Protein AF-0000000078526064 (afdb_homodimer)

Secondary structure (DSSP, 8-state):
---------HHHHHHHHHHHHHHHHHH-GGG--HHHHHHHHTS-HHHHHHH-SSHHHHHHHHHHHH---------SS-HHHHHHHHHHHHHHHHTSHHHHHHHHHHHHHTT-HHHHHHHIIIIIHHHHHHHHHHHHHHHHTTSS-TT--HHHHHHHHHHHHHHIIIII-----HHHHHHHHHHHHHHHH-/---------HHHHHHHHHHHHHHHHHH-GGG--HHHHHHHHTS-HHHHHTT-SSHHHHHHHHHHHH---------SS-HHHHHHHHHHHHHHHHTSHHHHHHHHHHHHHTT-HHHHHHHIIIIIHHHHHHHHHHHHHHHHTTSS-TT--HHHHHHHHHHHHHHIIIII-----HHHHHHHHHHHHHHHH-

InterPro domains:
  IPR001647 DNA-binding HTH domain, TetR-type [PF00440] (16-59)
  IPR001647 DNA-binding HTH domain, TetR-type [PR00455] (16-29)
  IPR001647 DNA-binding HTH domain, TetR-type [PR00455] (37-60)
  IPR001647 DNA-binding HTH domain, TetR-type [PS50977] (10-70)
  IPR009057 Homedomain-like superfamily [SSF46689] (6-69)
  IPR011075 Tetracyclin repressor-like, C-terminal domain [PF16859] (74-181)
  IPR036271 Tetracyclin repressor-like, C-terminal domain superfamily [SSF48498] (77-188)
  IPR050109 HTH-type, TetR-like transcriptional regulator [PTHR30055] (3-188)

Nearest PDB structures (foldseek):
  2fq4-assembly1_A-2  TM=8.381E-01  e=1.129E-16  Bacillus cereus ATCC 14579
  2zb9-assembly1_B  TM=7.827E-01  e=1.066E-10  Streptomyces coelicolor
  2id3-assembly1_A  TM=8.382E-01  e=1.229E-09  Streptomyces coelicolor
  3vib-assembly2_D  TM=6.342E-01  e=4.050E-05  Neisseria gonorrhoeae
  5efy-assembly2_D  TM=3.872E-01  e=1.055E-03  Streptomyces coelicolor A3(2)

Sequence (380 aa):
MAEKGRPRSEKTEKAILAAAYKLLMEDGFQSVTVDSIAKEAGVSKATIYKWWPNKASVVADSFFAAAQQRIHTPDTGSVEKDLLLQLGNLSDFLETDRGRVITELIAQGQFDQDVANAYRTRYFAPRRLEAREILQRGLDRGELKKDMNIELSIDLIFAPLFYRMLVTGAEVDSDFIKNVVFYVLTGIKAMAEKGRPRSEKTEKAILAAAYKLLMEDGFQSVTVDSIAKEAGVSKATIYKWWPNKASVVADSFFAAAQQRIHTPDTGSVEKDLLLQLGNLSDFLETDRGRVITELIAQGQFDQDVANAYRTRYFAPRRLEAREILQRGLDRGELKKDMNIELSIDLIFAPLFYRMLVTGAEVDSDFIKNVVFYVLTGIKA

Solvent-accessible surface area (backbone atoms only — not comparable to full-atom values): 20865 Å² total; per-residue (Å²): 128,81,79,73,70,80,74,83,50,65,67,58,52,51,37,40,28,50,26,30,36,51,41,34,75,74,59,32,69,90,68,54,42,56,64,56,26,17,61,68,40,70,49,54,56,68,64,49,51,73,78,28,92,47,56,63,47,44,40,51,52,16,45,58,66,66,51,72,66,84,79,77,69,65,80,79,86,38,48,68,59,28,49,49,50,51,53,48,52,50,54,58,43,46,73,37,76,71,25,46,48,53,57,51,45,42,29,50,20,76,80,30,67,68,40,32,49,46,48,35,58,73,53,44,44,59,52,50,52,38,50,49,50,40,52,50,52,22,40,76,70,62,73,38,48,88,84,52,57,65,71,57,51,50,36,54,55,51,13,37,60,52,33,23,68,62,60,69,64,54,85,82,50,72,66,56,54,52,49,44,51,50,33,50,49,44,14,51,53,98,125,81,78,74,71,81,72,84,52,67,67,58,52,51,36,40,28,51,26,30,35,51,41,34,76,74,60,31,70,90,66,54,41,55,64,58,25,17,61,66,40,72,49,54,56,65,64,50,52,74,78,28,93,47,55,62,48,44,39,51,52,15,44,59,68,66,50,73,67,83,77,79,68,62,79,79,86,40,49,67,62,27,50,48,49,52,54,48,53,47,54,56,44,48,72,36,76,72,26,44,49,53,58,51,44,42,28,50,20,77,81,30,66,68,40,32,51,47,48,35,60,72,54,45,44,59,54,50,51,40,52,49,50,39,51,50,53,22,40,75,71,63,72,36,47,86,84,52,58,65,70,58,52,50,36,53,56,50,13,38,59,50,32,23,67,61,63,68,65,54,86,82,51,72,65,53,55,52,49,45,52,49,34,51,50,43,14,50,53,99

Organism: NCBI:txid29354

pLDDT: mean 91.54, std 11.41, range [29.61, 98.62]

Radius of gyration: 23.35 Å; Cα contacts (8 Å, |Δi|>4): 432; chains: 2; bounding box: 58×68×59 Å

Foldseek 3Di:
DPPPPDPPDPLLLLLLLQLLQVCCLVPNLVPDALVSSCVSSVHDSVSVCVPDVGSLLSNLVSLLVVCPDPDDQDDPPDLLVRLLVLLVVLLVVLPDSSVVVLLVLVVVCVVPVSSVVSCVPRPVVVSLVSNLVSVVSCVVVVVFDPPFDSNVLSCQLNVVSVCCVNPVVDDDDSVNNSVSSVVSSVVRRD/DPPPPDPPDPLLLLLLLQLLQVCCLVPNLVPDALVSSCVSSVHDSVSVCVPDVGSLLSNLVSLLVVCPDPDDQDDPPDLLVSLLVLLVVLLVVLPDSSVVVLLVLVVVCVVPVSSVVSCVPRPVVVSLVSNLVSVVSCVVVVVFDPPFDSNVLSCQLNVVSVCCVNPVVDDDDSVNNSVSSVVSSVVRRD

Structure (mmCIF, N/CA/C/O backbone):
data_AF-0000000078526064-model_v1
#
loop_
_entity.id
_entity.type
_entity.pdbx_description
1 polymer 'TetR family transcriptional regulator'
#
loop_
_atom_site.group_PDB
_atom_site.id
_atom_site.type_symbol
_atom_site.label_atom_id
_atom_site.label_alt_id
_atom_site.label_comp_id
_atom_site.label_asym_id
_atom_site.label_entity_id
_atom_site.label_seq_id
_atom_site.pdbx_PDB_ins_code
_atom_site.Cartn_x
_atom_site.Cartn_y
_atom_site.Cartn_z
_atom_site.occupancy
_atom_site.B_iso_or_equiv
_atom_site.auth_seq_id
_atom_site.auth_comp_id
_atom_site.auth_asym_id
_atom_site.auth_atom_id
_atom_site.pdbx_PDB_model_num
ATOM 1 N N . MET A 1 1 ? -21.781 10.102 39.062 1 29.61 1 MET A N 1
ATOM 2 C CA . MET A 1 1 ? -22.219 9.391 37.875 1 29.61 1 MET A CA 1
ATOM 3 C C . MET A 1 1 ? -21.953 10.211 36.625 1 29.61 1 MET A C 1
ATOM 5 O O . MET A 1 1 ? -22.344 11.383 36.531 1 29.61 1 MET A O 1
ATOM 9 N N . ALA A 1 2 ? -20.922 10.148 35.906 1 40.19 2 ALA A N 1
ATOM 10 C CA . ALA A 1 2 ? -20.547 11.031 34.812 1 40.19 2 ALA A CA 1
ATOM 11 C C . ALA A 1 2 ? -21.703 11.211 33.844 1 40.19 2 ALA A C 1
ATOM 13 O O . ALA A 1 2 ? -22.391 10.242 33.5 1 40.19 2 ALA A O 1
ATOM 14 N N . GLU A 1 3 ? -22.484 12.242 33.781 1 39.28 3 GLU A N 1
ATOM 15 C CA . GLU A 1 3 ? -23.625 12.523 32.906 1 39.28 3 GLU A CA 1
ATOM 16 C C . GLU A 1 3 ? -23.391 12.039 31.484 1 39.28 3 GLU A C 1
ATOM 18 O O . GLU A 1 3 ? -22.406 12.43 30.859 1 39.28 3 GLU A O 1
ATOM 23 N N . LYS A 1 4 ? -23.656 10.789 31.281 1 42.16 4 LYS A N 1
ATOM 24 C CA . LYS A 1 4 ? -23.609 10.18 29.953 1 42.16 4 LYS A CA 1
ATOM 25 C C . LYS A 1 4 ? -24.125 11.148 28.891 1 42.16 4 LYS A C 1
ATOM 27 O O . LYS A 1 4 ? -25.234 11.68 29.016 1 42.16 4 LYS A O 1
ATOM 32 N N . GLY A 1 5 ? -23.312 11.984 28.25 1 44 5 GLY A N 1
ATOM 33 C CA . GLY A 1 5 ? -23.75 12.938 27.25 1 44 5 GLY A CA 1
ATOM 34 C C . GLY A 1 5 ? -24.922 12.438 26.422 1 44 5 GLY A C 1
ATOM 35 O O . GLY A 1 5 ? -25.234 11.25 26.453 1 44 5 GLY A O 1
ATOM 36 N N . ARG A 1 6 ? -25.891 13.242 26.078 1 51.22 6 ARG A N 1
ATOM 37 C CA . ARG A 1 6 ? -27.078 12.945 25.281 1 51.22 6 ARG A CA 1
ATOM 38 C C . ARG A 1 6 ? -26.734 12.07 24.078 1 51.22 6 ARG A C 1
ATOM 40 O O . ARG A 1 6 ? -25.75 12.32 23.391 1 51.22 6 ARG A O 1
ATOM 47 N N . PRO A 1 7 ? -27.281 10.883 23.984 1 56.88 7 PRO A N 1
ATOM 48 C CA . PRO A 1 7 ? -27.078 9.945 22.891 1 56.88 7 PRO A CA 1
ATOM 49 C C . PRO A 1 7 ? -27.031 10.641 21.531 1 56.88 7 PRO A C 1
ATOM 51 O O . PRO A 1 7 ? -27.578 11.734 21.359 1 56.88 7 PRO A O 1
ATOM 54 N N . ARG A 1 8 ? -26.109 10.305 20.562 1 64.25 8 ARG A N 1
ATOM 55 C CA . ARG A 1 8 ? -25.984 10.828 19.203 1 64.25 8 ARG A CA 1
ATOM 56 C C . ARG A 1 8 ? -27.359 10.977 18.562 1 64.25 8 ARG A C 1
ATOM 58 O O . ARG A 1 8 ? -28.156 10.023 18.531 1 64.25 8 ARG A O 1
ATOM 65 N N . SER A 1 9 ? -27.812 12.227 18.391 1 82.19 9 SER A N 1
ATOM 66 C CA . SER A 1 9 ? -28.984 12.406 17.562 1 82.19 9 SER A CA 1
ATOM 67 C C . SER A 1 9 ? -28.766 11.82 16.172 1 82.19 9 SER A C 1
ATOM 69 O O . SER A 1 9 ? -27.828 12.203 15.469 1 82.19 9 SER A O 1
ATOM 71 N N . GLU A 1 10 ? -29.469 10.758 15.836 1 86.94 10 GLU A N 1
ATOM 72 C CA . GLU A 1 10 ? -29.375 10.094 14.531 1 86.94 10 GLU A CA 1
ATOM 73 C C . GLU A 1 10 ? -29.438 11.109 13.398 1 86.94 10 GLU A C 1
ATOM 75 O O . GLU A 1 10 ? -28.719 10.984 12.406 1 86.94 10 GLU A O 1
ATOM 80 N N . LYS A 1 11 ? -30.234 12.086 13.602 1 90.81 11 LYS A N 1
ATOM 81 C CA . LYS A 1 11 ? -30.375 13.125 12.578 1 90.81 11 LYS A CA 1
ATOM 82 C C . LYS A 1 11 ? -29.078 13.914 12.422 1 90.81 11 LYS A C 1
ATOM 84 O O . LYS A 1 11 ? -28.641 14.172 11.297 1 90.81 11 LYS A O 1
ATOM 89 N N . THR A 1 12 ? -28.516 14.25 13.531 1 93.81 12 THR A N 1
ATOM 90 C CA . THR A 1 12 ? -27.297 15.031 13.523 1 93.81 12 THR A CA 1
ATOM 91 C C . THR A 1 12 ? -26.141 14.219 12.93 1 93.81 12 THR A C 1
ATOM 93 O O . THR A 1 12 ? -25.359 14.734 12.125 1 93.81 12 THR A O 1
ATOM 96 N N . GLU A 1 13 ? -26.094 13.008 13.297 1 94.69 13 GLU A N 1
ATOM 97 C CA . GLU A 1 13 ? -25.047 12.125 12.773 1 94.69 13 GLU A CA 1
ATOM 98 C C . GLU A 1 13 ? -25.141 12.008 11.25 1 94.69 13 GLU A C 1
ATOM 100 O O . GLU A 1 13 ? -24.141 12.141 10.555 1 94.69 13 GLU A O 1
ATOM 105 N N . LYS A 1 14 ? -26.344 11.781 10.789 1 94.56 14 LYS A N 1
ATOM 106 C CA . LYS A 1 14 ? -26.562 11.633 9.352 1 94.56 14 LYS A CA 1
ATOM 107 C C . LYS A 1 14 ? -26.188 12.914 8.609 1 94.56 14 LYS A C 1
ATOM 109 O O . LYS A 1 14 ? -25.609 12.859 7.52 1 94.56 14 LYS A O 1
ATOM 114 N N . ALA A 1 15 ? -26.531 14.039 9.242 1 95.5 15 ALA A N 1
ATOM 115 C CA . ALA A 1 15 ? -26.219 15.328 8.625 1 95.5 15 ALA A CA 1
ATOM 116 C C . ALA A 1 15 ? -24.703 15.531 8.508 1 95.5 15 ALA A C 1
ATOM 118 O O . ALA A 1 15 ? -24.219 16 7.484 1 95.5 15 ALA A O 1
ATOM 119 N N . ILE A 1 16 ? -24.016 15.141 9.531 1 96.69 16 ILE A N 1
ATOM 120 C CA . ILE A 1 16 ? -22.562 15.289 9.555 1 96.69 16 ILE A CA 1
ATOM 121 C C . ILE A 1 16 ? -21.922 14.375 8.516 1 96.69 16 ILE A C 1
ATOM 123 O O . ILE A 1 16 ? -21.062 14.805 7.746 1 96.69 16 ILE A O 1
ATOM 127 N N . LEU A 1 17 ? -22.391 13.188 8.484 1 96.31 17 LEU A N 1
ATOM 128 C CA . LEU A 1 17 ? -21.844 12.219 7.543 1 96.31 17 LEU A CA 1
ATOM 129 C C . LEU A 1 17 ? -22.141 12.625 6.102 1 96.31 17 LEU A C 1
ATOM 131 O O . LEU A 1 17 ? -21.297 12.508 5.223 1 96.31 17 LEU A O 1
ATOM 135 N N . ALA A 1 18 ? -23.344 13.141 5.879 1 96.56 18 ALA A N 1
ATOM 136 C CA . ALA A 1 18 ? -23.719 13.602 4.547 1 96.56 18 ALA A CA 1
ATOM 137 C C . ALA A 1 18 ? -22.875 14.797 4.121 1 96.56 18 ALA A C 1
ATOM 139 O O . ALA A 1 18 ? -22.438 14.875 2.971 1 96.56 18 ALA A O 1
ATOM 140 N N . ALA A 1 19 ? -22.656 15.68 5.02 1 97.31 19 ALA A N 1
ATOM 141 C CA . ALA A 1 19 ? -21.828 16.859 4.758 1 97.31 19 ALA A CA 1
ATOM 142 C C . ALA A 1 19 ? -20.391 16.453 4.434 1 97.31 19 ALA A C 1
ATOM 144 O O . ALA A 1 19 ? -19.812 16.953 3.473 1 97.31 19 ALA A O 1
ATOM 145 N N . ALA A 1 20 ? -19.875 15.578 5.23 1 97.06 20 ALA A N 1
ATOM 146 C CA . ALA A 1 20 ? -18.5 15.102 5.027 1 97.06 20 ALA A CA 1
ATOM 147 C C . ALA A 1 20 ? -18.344 14.438 3.666 1 97.06 20 ALA A C 1
ATOM 149 O O . ALA A 1 20 ? -17.375 14.688 2.947 1 97.06 20 ALA A O 1
ATOM 150 N N . TYR A 1 21 ? -19.297 13.625 3.354 1 95.75 21 TYR A N 1
ATOM 151 C CA . TYR A 1 21 ? -19.266 12.93 2.072 1 95.75 21 TYR A CA 1
ATOM 152 C C . TYR A 1 21 ? -19.328 13.914 0.914 1 95.75 21 TYR A C 1
ATOM 154 O O . TYR A 1 21 ? -18.578 13.805 -0.055 1 95.75 21 TYR A O 1
ATOM 162 N N . LYS A 1 22 ? -20.188 14.828 1.022 1 96.31 22 LYS A N 1
ATOM 163 C CA . LYS A 1 22 ? -20.359 15.852 -0.008 1 96.31 22 LYS A CA 1
ATOM 164 C C . LYS A 1 22 ? -19.047 16.609 -0.24 1 96.31 22 LYS A C 1
ATOM 166 O O . LYS A 1 22 ? -18.594 16.734 -1.379 1 96.31 22 LYS A O 1
ATOM 171 N N . LEU A 1 23 ? -18.453 17.047 0.796 1 96.31 23 LEU A N 1
ATOM 172 C CA . LEU A 1 23 ? -17.219 17.812 0.712 1 96.31 23 LEU A CA 1
ATOM 173 C C . LEU A 1 23 ? -16.094 16.938 0.162 1 96.31 23 LEU A C 1
ATOM 175 O O . LEU A 1 23 ? -15.266 17.406 -0.627 1 96.31 23 LEU A O 1
ATOM 179 N N . LEU A 1 24 ? -16.078 15.688 0.561 1 94.94 24 LEU A N 1
ATOM 180 C CA . LEU A 1 24 ? -15.07 14.742 0.094 1 94.94 24 LEU A CA 1
ATOM 181 C C . LEU A 1 24 ? -15.156 14.555 -1.418 1 94.94 24 LEU A C 1
ATOM 183 O O . LEU A 1 24 ? -14.141 14.602 -2.111 1 94.94 24 LEU A O 1
ATOM 187 N N . MET A 1 25 ? -16.328 14.406 -1.909 1 93 25 MET A N 1
ATOM 188 C CA . MET A 1 25 ? -16.531 14.156 -3.332 1 93 25 MET A CA 1
ATOM 189 C C . MET A 1 25 ? -16.281 15.422 -4.152 1 93 25 MET A C 1
ATOM 191 O O . MET A 1 25 ? -15.789 15.344 -5.277 1 93 25 MET A O 1
ATOM 195 N N . GLU A 1 26 ? -16.531 16.547 -3.572 1 93.62 26 GLU A N 1
ATOM 196 C CA . GLU A 1 26 ? -16.406 17.812 -4.285 1 93.62 26 GLU A CA 1
ATOM 197 C C . GLU A 1 26 ? -14.977 18.328 -4.27 1 93.62 26 GLU A C 1
ATOM 199 O O . GLU A 1 26 ? -14.469 18.812 -5.281 1 93.62 26 GLU A O 1
ATOM 204 N N . ASP A 1 27 ? -14.289 18.109 -3.045 1 90.88 27 ASP A N 1
ATOM 205 C CA . ASP A 1 27 ? -13.039 18.844 -2.855 1 90.88 27 ASP A CA 1
ATOM 206 C C . ASP A 1 27 ? -11.867 17.891 -2.65 1 90.88 27 ASP A C 1
ATOM 208 O O . ASP A 1 27 ? -10.711 18.297 -2.711 1 90.88 27 ASP A O 1
ATOM 212 N N . GLY A 1 28 ? -12.195 16.688 -2.406 1 88.44 28 GLY A N 1
ATOM 213 C CA . GLY A 1 28 ? -11.133 15.734 -2.139 1 88.44 28 GLY A CA 1
ATOM 214 C C . GLY A 1 28 ? -10.734 15.68 -0.675 1 88.44 28 GLY A C 1
ATOM 215 O O . GLY A 1 28 ? -11.031 16.594 0.09 1 88.44 28 GLY A O 1
ATOM 216 N N . PHE A 1 29 ? -10.07 14.758 -0.248 1 89.19 29 PHE A N 1
ATOM 217 C CA . PHE A 1 29 ? -9.758 14.484 1.147 1 89.19 29 PHE A CA 1
ATOM 218 C C . PHE A 1 29 ? -8.906 15.602 1.742 1 89.19 29 PHE A C 1
ATOM 220 O O . PHE A 1 29 ? -9.156 16.047 2.863 1 89.19 29 PHE A O 1
ATOM 227 N N . GLN A 1 30 ? -7.875 16 1.013 1 86.5 30 GLN A N 1
ATOM 228 C CA . GLN A 1 30 ? -6.91 16.969 1.541 1 86.5 30 GLN A CA 1
ATOM 229 C C . GLN A 1 30 ? -7.566 18.312 1.841 1 86.5 30 GLN A C 1
ATOM 231 O O . GLN A 1 30 ? -7.148 19.016 2.758 1 86.5 30 GLN A O 1
ATOM 236 N N . SER A 1 31 ? -8.609 18.578 1.209 1 90.88 31 SER A N 1
ATOM 237 C CA . SER A 1 31 ? -9.25 19.891 1.327 1 90.88 31 SER A CA 1
ATOM 238 C C . SER A 1 31 ? -10.312 19.891 2.42 1 90.88 31 SER A C 1
ATOM 240 O O . SER A 1 31 ? -10.719 20.953 2.893 1 90.88 31 SER A O 1
ATOM 242 N N . VAL A 1 32 ? -10.781 18.75 2.783 1 95.06 32 VAL A N 1
ATOM 243 C CA . VAL A 1 32 ? -11.844 18.641 3.783 1 95.06 32 VAL A CA 1
ATOM 244 C C . VAL A 1 32 ? -11.281 18.953 5.168 1 95.06 32 VAL A C 1
ATOM 246 O O . VAL A 1 32 ? -10.18 18.516 5.512 1 95.06 32 VAL A O 1
ATOM 249 N N . THR A 1 33 ? -12.008 19.781 5.93 1 95.88 33 THR A N 1
ATOM 250 C CA . THR A 1 33 ? -11.664 20.062 7.32 1 95.88 33 THR A CA 1
ATOM 251 C C . THR A 1 33 ? -12.875 19.859 8.227 1 95.88 33 THR A C 1
ATOM 253 O O . THR A 1 33 ? -14.016 19.844 7.758 1 95.88 33 THR A O 1
ATOM 256 N N . VAL A 1 34 ? -12.547 19.672 9.469 1 96.62 34 VAL A N 1
ATOM 257 C CA . VAL A 1 34 ? -13.641 19.547 10.43 1 96.62 34 VAL A CA 1
ATOM 258 C C . VAL A 1 34 ? -14.477 20.828 10.422 1 96.62 34 VAL A C 1
ATOM 260 O O . VAL A 1 34 ? -15.711 20.766 10.508 1 96.62 34 VAL A O 1
ATOM 263 N N . ASP A 1 35 ? -13.828 21.938 10.188 1 97.12 35 ASP A N 1
ATOM 264 C CA . ASP A 1 35 ? -14.523 23.203 10.117 1 97.12 35 ASP A CA 1
ATOM 265 C C . ASP A 1 35 ? -15.508 23.234 8.945 1 97.12 35 ASP A C 1
ATOM 267 O O . ASP A 1 35 ? -16.656 23.656 9.102 1 97.12 35 ASP A O 1
ATOM 271 N N . SER A 1 36 ? -15.055 22.828 7.836 1 97.44 36 SER A N 1
ATOM 272 C CA . SER A 1 36 ? -15.914 22.844 6.656 1 97.44 36 SER A CA 1
ATOM 273 C C . SER A 1 36 ? -17.078 21.859 6.809 1 97.44 36 SER A C 1
ATOM 275 O O . SER A 1 36 ? -18.188 22.141 6.359 1 97.44 36 SER A O 1
ATOM 277 N N . ILE A 1 37 ? -16.828 20.719 7.426 1 97.94 37 ILE A N 1
ATOM 278 C CA . ILE A 1 37 ? -17.891 19.734 7.668 1 97.94 37 ILE A CA 1
ATOM 279 C C . ILE A 1 37 ? -18.922 20.328 8.609 1 97.94 37 ILE A C 1
ATOM 281 O O . ILE A 1 37 ? -20.125 20.203 8.375 1 97.94 37 ILE A O 1
ATOM 285 N N . ALA A 1 38 ? -18.438 20.969 9.672 1 97.88 38 ALA A N 1
ATOM 286 C CA . ALA A 1 38 ? -19.328 21.578 10.656 1 97.88 38 ALA A CA 1
ATOM 287 C C . ALA A 1 38 ? -20.234 22.625 10.008 1 97.88 38 ALA A C 1
ATOM 289 O O . ALA A 1 38 ? -21.453 22.625 10.211 1 97.88 38 ALA A O 1
ATOM 290 N N . LYS A 1 39 ? -19.609 23.469 9.219 1 97.81 39 LYS A N 1
ATOM 291 C CA . LYS A 1 39 ? -20.344 24.516 8.523 1 97.81 39 LYS A CA 1
ATOM 292 C C . LYS A 1 39 ? -21.391 23.922 7.586 1 97.81 39 LYS A C 1
ATOM 294 O O . LYS A 1 39 ? -22.547 24.359 7.594 1 97.81 39 LYS A O 1
ATOM 299 N N . GLU A 1 40 ? -21.031 22.969 6.844 1 97.31 40 GLU A N 1
ATOM 300 C CA . GLU A 1 40 ? -21.922 22.344 5.871 1 97.31 40 GLU A CA 1
ATOM 301 C C . GLU A 1 40 ? -23.062 21.625 6.566 1 97.31 40 GLU A C 1
ATOM 303 O O . GLU A 1 40 ? -24.203 21.625 6.078 1 97.31 40 GLU A O 1
ATOM 308 N N . ALA A 1 41 ? -22.797 21 7.691 1 96.94 41 ALA A N 1
ATOM 309 C CA . ALA A 1 41 ? -23.766 20.203 8.422 1 96.94 41 ALA A CA 1
ATOM 310 C C . ALA A 1 41 ? -24.625 21.078 9.328 1 96.94 41 ALA A C 1
ATOM 312 O O . ALA A 1 41 ? -25.656 20.641 9.844 1 96.94 41 ALA A O 1
ATOM 313 N N . GLY A 1 42 ? -24.156 22.281 9.609 1 96.94 42 GLY A N 1
ATOM 314 C CA . GLY A 1 42 ? -24.891 23.188 10.484 1 96.94 42 GLY A CA 1
ATOM 315 C C . GLY A 1 42 ? -24.734 22.844 11.953 1 96.94 42 GLY A C 1
ATOM 316 O O . GLY A 1 42 ? -25.703 22.891 12.711 1 96.94 42 GLY A O 1
ATOM 317 N N . VAL A 1 43 ? -23.578 22.344 12.312 1 96.62 43 VAL A N 1
ATOM 318 C CA . VAL A 1 43 ? -23.297 22 13.703 1 96.62 43 VAL A CA 1
ATOM 319 C C . VAL A 1 43 ? -21.984 22.641 14.141 1 96.62 43 VAL A C 1
ATOM 321 O O . VAL A 1 43 ? -21.266 23.219 13.32 1 96.62 43 VAL A O 1
ATOM 324 N N . SER A 1 44 ? -21.734 22.578 15.406 1 95.56 44 SER A N 1
ATOM 325 C CA . SER A 1 44 ? -20.453 23.078 15.906 1 95.56 44 SER A CA 1
ATOM 326 C C . SER A 1 44 ? -19.344 22.047 15.742 1 95.56 44 SER A C 1
ATOM 328 O O . SER A 1 44 ? -19.625 20.844 15.68 1 95.56 44 SER A O 1
ATOM 330 N N . LYS A 1 45 ? -18.109 22.453 15.695 1 96.19 45 LYS A N 1
ATOM 331 C CA . LYS A 1 45 ? -16.969 21.562 15.695 1 96.19 45 LYS A CA 1
ATOM 332 C C . LYS A 1 45 ? -16.984 20.641 16.906 1 96.19 45 LYS A C 1
ATOM 334 O O . LYS A 1 45 ? -16.625 19.469 16.812 1 96.19 45 LYS A O 1
ATOM 339 N N . ALA A 1 46 ? -17.406 21.172 18.047 1 95.06 46 ALA A N 1
ATOM 340 C CA . ALA A 1 46 ? -17.453 20.422 19.297 1 95.06 46 ALA A CA 1
ATOM 341 C C . ALA A 1 46 ? -18.375 19.203 19.172 1 95.06 46 ALA A C 1
ATOM 343 O O . ALA A 1 46 ? -18.094 18.141 19.703 1 95.06 46 ALA A O 1
ATOM 344 N N . THR A 1 47 ? -19.422 19.406 18.453 1 94.81 47 THR A N 1
ATOM 345 C CA . THR A 1 47 ? -20.375 18.328 18.234 1 94.81 47 THR A CA 1
ATOM 346 C C . THR A 1 47 ? -19.719 17.188 17.453 1 94.81 47 THR A C 1
ATOM 348 O O . THR A 1 47 ? -19.922 16.016 17.766 1 94.81 47 THR A O 1
ATOM 351 N N . ILE A 1 48 ? -18.891 17.531 16.469 1 96.12 48 ILE A N 1
ATOM 352 C CA . ILE A 1 48 ? -18.219 16.531 15.641 1 96.12 48 ILE A CA 1
ATOM 353 C C . ILE A 1 48 ? -17.156 15.82 16.469 1 96.12 48 ILE A C 1
ATOM 355 O O . ILE A 1 48 ? -17.047 14.594 16.453 1 96.12 48 ILE A O 1
ATOM 359 N N . TYR A 1 49 ? -16.406 16.562 17.281 1 94.94 49 TYR A N 1
ATOM 360 C CA . TYR A 1 49 ? -15.281 16.016 18.047 1 94.94 49 TYR A CA 1
ATOM 361 C C . TYR A 1 49 ? -15.781 15.133 19.188 1 94.94 49 TYR A C 1
ATOM 363 O O . TYR A 1 49 ? -15.031 14.32 19.719 1 94.94 49 TYR A O 1
ATOM 371 N N . LYS A 1 50 ? -17.047 15.289 19.562 1 93.62 50 LYS A N 1
ATOM 372 C CA . LYS A 1 50 ? -17.656 14.414 20.547 1 93.62 50 LYS A CA 1
ATOM 373 C C . LYS A 1 50 ? -17.703 12.969 20.062 1 93.62 50 LYS A C 1
ATOM 375 O O . LYS A 1 50 ? -17.609 12.031 20.859 1 93.62 50 LYS A O 1
ATOM 380 N N . TRP A 1 51 ? -17.766 12.867 18.734 1 92.38 51 TRP A N 1
ATOM 381 C CA . TRP A 1 51 ? -18.016 11.547 18.172 1 92.38 51 TRP A CA 1
ATOM 382 C C . TRP A 1 51 ? -16.828 11.062 17.359 1 92.38 51 TRP A C 1
ATOM 384 O O . TRP A 1 51 ? -16.609 9.852 17.219 1 92.38 51 TRP A O 1
ATOM 394 N N . TRP A 1 52 ? -16.062 11.969 16.734 1 95 52 TRP A N 1
ATOM 395 C CA . TRP A 1 52 ? -14.906 11.633 15.914 1 95 52 TRP A CA 1
ATOM 396 C C . TRP A 1 52 ? -13.672 12.414 16.375 1 95 52 TRP A C 1
ATOM 398 O O . TRP A 1 52 ? -13.719 13.641 16.5 1 95 52 TRP A O 1
ATOM 408 N N . PRO A 1 53 ? -12.625 11.734 16.5 1 93 53 PRO A N 1
ATOM 409 C CA . PRO A 1 53 ? -11.438 12.383 17.047 1 93 53 PRO A CA 1
ATOM 410 C C . PRO A 1 53 ? -10.719 13.258 16.016 1 93 53 PRO A C 1
ATOM 412 O O . PRO A 1 53 ? -9.898 14.102 16.391 1 93 53 PRO A O 1
ATOM 415 N N . ASN A 1 54 ? -10.992 13.008 14.672 1 91.62 54 ASN A N 1
ATOM 416 C CA . ASN A 1 54 ? -10.312 13.75 13.625 1 91.62 54 ASN A CA 1
ATOM 417 C C . ASN A 1 54 ? -11.062 13.672 12.297 1 91.62 54 ASN A C 1
ATOM 419 O O . ASN A 1 54 ? -12.055 12.945 12.188 1 91.62 54 ASN A O 1
ATOM 423 N N . LYS A 1 55 ? -10.602 14.391 11.312 1 92.69 55 LYS A N 1
ATOM 424 C CA . LYS A 1 55 ? -11.297 14.461 10.031 1 92.69 55 LYS A CA 1
ATOM 425 C C . LYS A 1 55 ? -11.273 13.109 9.312 1 92.69 55 LYS A C 1
ATOM 427 O O . LYS A 1 55 ? -12.242 12.742 8.648 1 92.69 55 LYS A O 1
ATOM 432 N N . ALA A 1 56 ? -10.195 12.383 9.453 1 93.31 56 ALA A N 1
ATOM 433 C CA . ALA A 1 56 ? -10.078 11.109 8.75 1 93.31 56 ALA A CA 1
ATOM 434 C C . ALA A 1 56 ? -11.148 10.125 9.203 1 93.31 56 ALA A C 1
ATOM 436 O O . ALA A 1 56 ? -11.719 9.398 8.391 1 93.31 56 ALA A O 1
ATOM 437 N N . SER A 1 57 ? -11.43 10.156 10.445 1 94.69 57 SER A N 1
ATOM 438 C CA . SER A 1 57 ? -12.43 9.258 11 1 94.69 57 SER A CA 1
ATOM 439 C C . SER A 1 57 ? -13.828 9.609 10.508 1 94.69 57 SER A C 1
ATOM 441 O O . SER A 1 57 ? -14.609 8.727 10.156 1 94.69 57 SER A O 1
ATOM 443 N N . VAL A 1 58 ? -14.133 10.922 10.469 1 95.06 58 VAL A N 1
ATOM 444 C CA . VAL A 1 58 ? -15.445 11.359 9.992 1 95.06 58 VAL A CA 1
ATOM 445 C C . VAL A 1 58 ? -15.578 11.039 8.508 1 95.06 58 VAL A C 1
ATOM 447 O O . VAL A 1 58 ? -16.625 10.562 8.055 1 95.06 58 VAL A O 1
ATOM 450 N N . VAL A 1 59 ? -14.555 11.25 7.777 1 94.94 59 VAL A N 1
ATOM 451 C CA . VAL A 1 59 ? -14.562 11.023 6.336 1 94.94 59 VAL A CA 1
ATOM 452 C C . VAL A 1 59 ? -14.703 9.523 6.047 1 94.94 59 VAL A C 1
ATOM 454 O O . VAL A 1 59 ? -15.492 9.125 5.188 1 94.94 59 VAL A O 1
ATOM 457 N N . ALA A 1 60 ? -13.938 8.711 6.762 1 94.81 60 ALA A N 1
ATOM 458 C CA . ALA A 1 60 ? -14.039 7.266 6.59 1 94.81 60 ALA A CA 1
ATOM 459 C C . ALA A 1 60 ? -15.469 6.789 6.836 1 94.81 60 ALA A C 1
ATOM 461 O O . ALA A 1 60 ? -16.047 6.078 6.012 1 94.81 60 ALA A O 1
ATOM 462 N N . ASP A 1 61 ? -16.016 7.25 7.918 1 93.62 61 ASP A N 1
ATOM 463 C CA . ASP A 1 61 ? -17.375 6.84 8.258 1 93.62 61 ASP A CA 1
ATOM 464 C C . ASP A 1 61 ? -18.375 7.34 7.219 1 93.62 61 ASP A C 1
ATOM 466 O O . ASP A 1 61 ? -19.297 6.621 6.848 1 93.62 61 ASP A O 1
ATOM 470 N N . SER A 1 62 ? -18.219 8.578 6.82 1 95.19 62 SER A N 1
ATOM 471 C CA . SER A 1 62 ? -19.109 9.133 5.809 1 95.19 62 SER A CA 1
ATOM 472 C C . SER A 1 62 ? -19.031 8.352 4.504 1 95.19 62 SER A C 1
ATOM 474 O O . SER A 1 62 ? -20.047 8.047 3.893 1 95.19 62 SER A O 1
ATOM 476 N N . PHE A 1 63 ? -17.844 8.016 4.098 1 94.62 63 PHE A N 1
ATOM 477 C CA . PHE A 1 63 ? -17.609 7.312 2.84 1 94.62 63 PHE A CA 1
ATOM 478 C C . PHE A 1 63 ? -18.234 5.922 2.871 1 94.62 63 PHE A C 1
ATOM 480 O O . PHE A 1 63 ? -18.938 5.531 1.942 1 94.62 63 PHE A O 1
ATOM 487 N N . PHE A 1 64 ? -18.031 5.164 3.922 1 91.56 64 PHE A N 1
ATOM 488 C CA . PHE A 1 64 ? -18.484 3.785 3.988 1 91.56 64 PHE A CA 1
ATOM 489 C C . PHE A 1 64 ? -19.984 3.734 4.266 1 91.56 64 PHE A C 1
ATOM 491 O O . PHE A 1 64 ? -20.656 2.762 3.91 1 91.56 64 PHE A O 1
ATOM 498 N N . ALA A 1 65 ? -20.484 4.789 4.891 1 86.88 65 ALA A N 1
ATOM 499 C CA . ALA A 1 65 ? -21.938 4.879 5.059 1 86.88 65 ALA A CA 1
ATOM 500 C C . ALA A 1 65 ? -22.641 5.086 3.719 1 86.88 65 ALA A C 1
ATOM 502 O O . ALA A 1 65 ? -23.734 4.586 3.502 1 86.88 65 ALA A O 1
ATOM 503 N N . ALA A 1 66 ? -21.984 5.777 2.877 1 84.69 66 ALA A N 1
ATOM 504 C CA . ALA A 1 66 ? -22.547 6.074 1.562 1 84.69 66 ALA A CA 1
ATOM 505 C C . ALA A 1 66 ? -22.297 4.934 0.583 1 84.69 66 ALA A C 1
ATOM 507 O O . ALA A 1 66 ? -23.094 4.703 -0.333 1 84.69 66 ALA A O 1
ATOM 508 N N . ALA A 1 67 ? -21.125 4.316 0.668 1 73.62 67 ALA A N 1
ATOM 509 C CA . ALA A 1 67 ? -20.688 3.293 -0.275 1 73.62 67 ALA A CA 1
ATOM 510 C C . ALA A 1 67 ? -21.344 1.949 0.028 1 73.62 67 ALA A C 1
ATOM 512 O O . ALA A 1 67 ? -21.078 0.954 -0.649 1 73.62 67 ALA A O 1
ATOM 513 N N . GLN A 1 68 ? -22.719 1.9 0.318 1 63 68 GLN A N 1
ATOM 514 C CA . GLN A 1 68 ? -23.344 0.608 0.557 1 63 68 GLN A CA 1
ATOM 515 C C . GLN A 1 68 ? -23.188 -0.317 -0.645 1 63 68 GLN A C 1
ATOM 517 O O . GLN A 1 68 ? -23.875 -0.163 -1.655 1 63 68 GLN A O 1
ATOM 522 N N . GLN A 1 69 ? -22.016 -0.738 -0.875 1 59.62 69 GLN A N 1
ATOM 523 C CA . GLN A 1 69 ? -21.906 -1.514 -2.105 1 59.62 69 GLN A CA 1
ATOM 524 C C . GLN A 1 69 ? -22.297 -2.967 -1.879 1 59.62 69 GLN A C 1
ATOM 526 O O . GLN A 1 69 ? -21.828 -3.611 -0.942 1 59.62 69 GLN A O 1
ATOM 531 N N . ARG A 1 70 ? -23.547 -3.256 -2.35 1 61.69 70 ARG A N 1
ATOM 532 C CA . ARG A 1 70 ? -23.859 -4.672 -2.51 1 61.69 70 ARG A CA 1
ATOM 533 C C . ARG A 1 70 ? -22.844 -5.363 -3.412 1 61.69 70 ARG A C 1
ATOM 535 O O . ARG A 1 70 ? -22.641 -4.941 -4.551 1 61.69 70 ARG A O 1
ATOM 542 N N . ILE A 1 71 ? -21.953 -6.109 -2.801 1 69.81 71 ILE A N 1
ATOM 543 C CA . ILE A 1 71 ? -20.984 -6.879 -3.576 1 69.81 71 ILE A CA 1
ATOM 544 C C . ILE A 1 71 ? -21.594 -8.227 -3.959 1 69.81 71 ILE A C 1
ATOM 546 O O . ILE A 1 71 ? -22.094 -8.961 -3.098 1 69.81 71 ILE A O 1
ATOM 550 N N . HIS A 1 72 ? -21.938 -8.289 -5.211 1 83 72 HIS A N 1
ATOM 551 C CA . HIS A 1 72 ? -22.328 -9.602 -5.711 1 83 72 HIS A CA 1
ATOM 552 C C . HIS A 1 72 ? -21.109 -10.445 -6.078 1 83 72 HIS A C 1
ATOM 554 O O . HIS A 1 72 ? -20.234 -9.984 -6.824 1 83 72 HIS A O 1
ATOM 560 N N . THR A 1 73 ? -21.109 -11.625 -5.445 1 92.44 73 THR A N 1
ATOM 561 C CA . THR A 1 73 ? -20.031 -12.555 -5.773 1 92.44 73 THR A CA 1
ATOM 562 C C . THR A 1 73 ? -20.297 -13.227 -7.117 1 92.44 73 THR A C 1
ATOM 564 O O . THR A 1 73 ? -21.281 -13.953 -7.273 1 92.44 73 THR A O 1
ATOM 567 N N . PRO A 1 74 ? -19.484 -12.969 -8.094 1 95.06 74 PRO A N 1
ATOM 568 C CA . PRO A 1 74 ? -19.672 -13.664 -9.367 1 95.06 74 PRO A CA 1
ATOM 569 C C . PRO A 1 74 ? -19.688 -15.188 -9.203 1 95.06 74 PRO A C 1
ATOM 571 O O . PRO A 1 74 ? -18.969 -15.727 -8.359 1 95.06 74 PRO A O 1
ATOM 574 N N . ASP A 1 75 ? -20.516 -15.828 -9.961 1 96.19 75 ASP A N 1
ATOM 575 C CA . ASP A 1 75 ? -20.641 -17.281 -9.969 1 96.19 75 ASP A CA 1
ATOM 576 C C . ASP A 1 75 ? -20.891 -17.812 -11.383 1 96.19 75 ASP A C 1
ATOM 578 O O . ASP A 1 75 ? -22.016 -18.156 -11.727 1 96.19 75 ASP A O 1
ATOM 582 N N . THR A 1 76 ? -19.859 -17.938 -12.133 1 97.19 76 THR A N 1
ATOM 583 C CA . THR A 1 76 ? -19.953 -18.359 -13.523 1 97.19 76 THR A CA 1
ATOM 584 C C . THR A 1 76 ? -19.703 -19.844 -13.664 1 97.19 76 THR A C 1
ATOM 586 O O . THR A 1 76 ? -19.859 -20.422 -14.75 1 97.19 76 THR A O 1
ATOM 589 N N . GLY A 1 77 ? -19.234 -20.438 -12.641 1 96.5 77 GLY A N 1
ATOM 590 C CA . GLY A 1 77 ? -18.875 -21.844 -12.68 1 96.5 77 GLY A CA 1
ATOM 591 C C . GLY A 1 77 ? -17.391 -22.078 -12.914 1 96.5 77 GLY A C 1
ATOM 592 O O . GLY A 1 77 ? -16.953 -23.219 -13.078 1 96.5 77 GLY A O 1
ATOM 593 N N . SER A 1 78 ? -16.625 -21 -12.914 1 97.62 78 SER A N 1
ATOM 594 C CA . SER A 1 78 ? -15.18 -21.047 -13.117 1 97.62 78 SER A CA 1
ATOM 595 C C . SER A 1 78 ? -14.453 -20.125 -12.141 1 97.62 78 SER A C 1
ATOM 597 O O . SER A 1 78 ? -14.672 -18.906 -12.156 1 97.62 78 SER A O 1
ATOM 599 N N . VAL A 1 79 ? -13.609 -20.688 -11.336 1 97.31 79 VAL A N 1
ATOM 600 C CA . VAL A 1 79 ? -12.836 -19.906 -10.375 1 97.31 79 VAL A CA 1
ATOM 601 C C . VAL A 1 79 ? -12.039 -18.828 -11.109 1 97.31 79 VAL A C 1
ATOM 603 O O . VAL A 1 79 ? -12 -17.672 -10.672 1 97.31 79 VAL A O 1
ATOM 606 N N . GLU A 1 80 ? -11.461 -19.219 -12.211 1 97.5 80 GLU A N 1
ATOM 607 C CA . GLU A 1 80 ? -10.656 -18.281 -12.992 1 97.5 80 GLU A CA 1
ATOM 608 C C . GLU A 1 80 ? -11.508 -17.094 -13.469 1 97.5 80 GLU A C 1
ATOM 610 O O . GLU A 1 80 ? -11.133 -15.945 -13.266 1 97.5 80 GLU A O 1
ATOM 615 N N . LYS A 1 81 ? -12.68 -17.375 -14.039 1 98.06 81 LYS A N 1
ATOM 616 C CA . LYS A 1 81 ? -13.547 -16.328 -14.562 1 98.06 81 LYS A CA 1
ATOM 617 C C . LYS A 1 81 ? -14.07 -15.438 -13.43 1 98.06 81 LYS A C 1
ATOM 619 O O . LYS A 1 81 ? -14.133 -14.219 -13.578 1 98.06 81 LYS A O 1
ATOM 624 N N . ASP A 1 82 ? -14.422 -16.016 -12.359 1 98.25 82 ASP A N 1
ATOM 625 C CA . ASP A 1 82 ? -14.961 -15.273 -11.219 1 98.25 82 ASP A CA 1
ATOM 626 C C . ASP A 1 82 ? -13.906 -14.352 -10.625 1 98.25 82 ASP A C 1
ATOM 628 O O . ASP A 1 82 ? -14.211 -13.203 -10.273 1 98.25 82 ASP A O 1
ATOM 632 N N . LEU A 1 83 ? -12.656 -14.836 -10.5 1 98.12 83 LEU A N 1
ATOM 633 C CA . LEU A 1 83 ? -11.578 -14.008 -9.969 1 98.12 83 LEU A CA 1
ATOM 634 C C . LEU A 1 83 ? -11.234 -12.867 -10.922 1 98.12 83 LEU A C 1
ATOM 636 O O . LEU A 1 83 ? -10.953 -11.75 -10.484 1 98.12 83 LEU A O 1
ATOM 640 N N . LEU A 1 84 ? -11.289 -13.18 -12.227 1 98.31 84 LEU A N 1
ATOM 641 C CA . LEU A 1 84 ? -11.047 -12.141 -13.227 1 98.31 84 LEU A CA 1
ATOM 642 C C . LEU A 1 84 ? -12.094 -11.039 -13.133 1 98.31 84 LEU A C 1
ATOM 644 O O . LEU A 1 84 ? -11.766 -9.852 -13.211 1 98.31 84 LEU A O 1
ATOM 648 N N . LEU A 1 85 ? -13.32 -11.414 -12.953 1 97.44 85 LEU A N 1
ATOM 649 C CA . LEU A 1 85 ? -14.406 -10.445 -12.812 1 97.44 85 LEU A CA 1
ATOM 650 C C . LEU A 1 85 ? -14.242 -9.617 -11.547 1 97.44 85 LEU A C 1
ATOM 652 O O . LEU A 1 85 ? -14.352 -8.391 -11.578 1 97.44 85 LEU A O 1
ATOM 656 N N . GLN A 1 86 ? -13.953 -10.266 -10.469 1 97.06 86 GLN A N 1
ATOM 657 C CA . GLN A 1 86 ? -13.82 -9.547 -9.211 1 97.06 86 GLN A CA 1
ATOM 658 C C . GLN A 1 86 ? -12.648 -8.578 -9.25 1 97.06 86 GLN A C 1
ATOM 660 O O . GLN A 1 86 ? -12.789 -7.402 -8.906 1 97.06 86 GLN A O 1
ATOM 665 N N . LEU A 1 87 ? -11.477 -9.078 -9.641 1 97.56 87 LEU A N 1
ATOM 666 C CA . LEU A 1 87 ? -10.273 -8.242 -9.672 1 97.56 87 LEU A CA 1
ATOM 667 C C . LEU A 1 87 ? -10.414 -7.133 -10.711 1 97.56 87 LEU A C 1
ATOM 669 O O . LEU A 1 87 ? -9.969 -6.008 -10.477 1 97.56 87 LEU A O 1
ATOM 673 N N . GLY A 1 88 ? -10.969 -7.461 -11.852 1 96.62 88 GLY A N 1
ATOM 674 C CA . GLY A 1 88 ? -11.211 -6.457 -12.875 1 96.62 88 GLY A CA 1
ATOM 675 C C . GLY A 1 88 ? -12.133 -5.344 -12.406 1 96.62 88 GLY A C 1
ATOM 676 O O . GLY A 1 88 ? -11.836 -4.164 -12.609 1 96.62 88 GLY A O 1
ATOM 677 N N . ASN A 1 89 ? -13.25 -5.707 -11.781 1 94.38 89 ASN A N 1
ATOM 678 C CA . ASN A 1 89 ? -14.18 -4.73 -11.234 1 94.38 89 ASN A CA 1
ATOM 679 C C . ASN A 1 89 ? -13.523 -3.854 -10.172 1 94.38 89 ASN A C 1
ATOM 681 O O . ASN A 1 89 ? -13.773 -2.648 -10.109 1 94.38 89 ASN A O 1
ATOM 685 N N . LEU A 1 90 ? -12.727 -4.488 -9.383 1 95 90 LEU A N 1
ATOM 686 C CA . LEU A 1 90 ? -12 -3.744 -8.352 1 95 90 LEU A CA 1
ATOM 687 C C . LEU A 1 90 ? -11.039 -2.742 -8.984 1 95 90 LEU A C 1
ATOM 689 O O . LEU A 1 90 ? -10.992 -1.579 -8.578 1 95 90 LEU A O 1
ATOM 693 N N . SER A 1 91 ? -10.266 -3.213 -9.938 1 96.12 91 SER A N 1
ATOM 694 C CA . SER A 1 91 ? -9.336 -2.342 -10.648 1 96.12 91 SER A CA 1
ATOM 6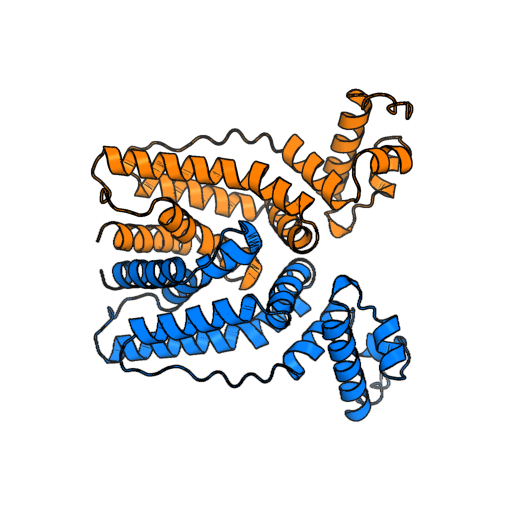95 C C . SER A 1 91 ? -10.062 -1.147 -11.266 1 96.12 91 SER A C 1
ATOM 697 O O . SER A 1 91 ? -9.609 -0.006 -11.125 1 96.12 91 SER A O 1
ATOM 699 N N . ASP A 1 92 ? -11.203 -1.38 -11.906 1 94.5 92 ASP A N 1
ATOM 700 C CA . ASP A 1 92 ? -12 -0.321 -12.516 1 94.5 92 ASP A CA 1
ATOM 701 C C . ASP A 1 92 ? -12.492 0.676 -11.469 1 94.5 92 ASP A C 1
ATOM 703 O O . ASP A 1 92 ? -12.438 1.889 -11.688 1 94.5 92 ASP A O 1
ATOM 707 N N . PHE A 1 93 ? -12.93 0.172 -10.438 1 92.12 93 PHE A N 1
ATOM 708 C CA . PHE A 1 93 ? -13.445 1.016 -9.367 1 92.12 93 PHE A CA 1
ATOM 709 C C . PHE A 1 93 ? -12.352 1.909 -8.797 1 92.12 93 PHE A C 1
ATOM 711 O O . PHE A 1 93 ? -12.57 3.102 -8.57 1 92.12 93 PHE A O 1
ATOM 718 N N . LEU A 1 94 ? -11.141 1.319 -8.562 1 93.25 94 LEU A N 1
ATOM 719 C CA . LEU A 1 94 ? -10.055 2.035 -7.91 1 93.25 94 LEU A CA 1
ATOM 720 C C . LEU A 1 94 ? -9.531 3.158 -8.797 1 93.25 94 LEU A C 1
ATOM 722 O O . LEU A 1 94 ? -8.828 4.055 -8.32 1 93.25 94 LEU A O 1
ATOM 726 N N . GLU A 1 95 ? -9.883 3.193 -10.055 1 91.69 95 GLU A N 1
ATOM 727 C CA . GLU A 1 95 ? -9.484 4.25 -10.977 1 91.69 95 GLU A CA 1
ATOM 728 C C . GLU A 1 95 ? -10.477 5.406 -10.953 1 91.69 95 GLU A C 1
ATOM 730 O O . GLU A 1 95 ? -10.234 6.453 -11.555 1 91.69 95 GLU A O 1
ATOM 735 N N . THR A 1 96 ? -11.586 5.27 -10.273 1 91.12 96 THR A N 1
ATOM 736 C CA . THR A 1 96 ? -12.602 6.32 -10.164 1 91.12 96 THR A CA 1
ATOM 737 C C . THR A 1 96 ? -12.25 7.285 -9.039 1 91.12 96 THR A C 1
ATOM 739 O O . THR A 1 96 ? -11.312 7.051 -8.281 1 91.12 96 THR A O 1
ATOM 742 N N . ASP A 1 97 ? -13.016 8.32 -8.898 1 88.81 97 ASP A N 1
ATOM 743 C CA . ASP A 1 97 ? -12.852 9.289 -7.82 1 88.81 97 ASP A CA 1
ATOM 744 C C . ASP A 1 97 ? -13.125 8.641 -6.461 1 88.81 97 ASP A C 1
ATOM 746 O O . ASP A 1 97 ? -12.43 8.922 -5.484 1 88.81 97 ASP A O 1
ATOM 750 N N . ARG A 1 98 ? -14.117 7.758 -6.445 1 89.44 98 ARG A N 1
ATOM 751 C CA . ARG A 1 98 ? -14.422 7.055 -5.203 1 89.44 98 ARG A CA 1
ATOM 752 C C . ARG A 1 98 ? -13.305 6.086 -4.832 1 89.44 98 ARG A C 1
ATOM 754 O O . ARG A 1 98 ? -12.984 5.918 -3.654 1 89.44 98 ARG A O 1
ATOM 761 N N . GLY A 1 99 ? -12.742 5.488 -5.875 1 91.62 99 GLY A N 1
ATOM 762 C CA . GLY A 1 99 ? -11.617 4.598 -5.641 1 91.62 99 GLY A CA 1
ATOM 763 C C . GLY A 1 99 ? -10.391 5.309 -5.094 1 91.62 99 GLY A C 1
ATOM 764 O O . GLY A 1 99 ? -9.664 4.754 -4.266 1 91.62 99 GLY A O 1
ATOM 765 N N . ARG A 1 100 ? -10.227 6.508 -5.516 1 90.94 100 ARG A N 1
ATOM 766 C CA . ARG A 1 100 ? -9.109 7.309 -5.027 1 90.94 100 ARG A CA 1
ATOM 767 C C . ARG A 1 100 ? -9.234 7.562 -3.527 1 90.94 100 ARG A C 1
ATOM 769 O O . ARG A 1 100 ? -8.227 7.637 -2.822 1 90.94 100 ARG A O 1
ATOM 776 N N . VAL A 1 101 ? -10.43 7.652 -3.029 1 92.5 101 VAL A N 1
ATOM 777 C CA . VAL A 1 101 ? -10.664 7.863 -1.604 1 92.5 101 VAL A CA 1
ATOM 778 C C . VAL A 1 101 ? -10.133 6.664 -0.814 1 92.5 101 VAL A C 1
ATOM 780 O O . VAL A 1 101 ? -9.586 6.828 0.279 1 92.5 101 VAL A O 1
ATOM 783 N N . ILE A 1 102 ? -10.242 5.48 -1.389 1 93.94 102 ILE A N 1
ATOM 784 C CA . ILE A 1 102 ? -9.758 4.277 -0.718 1 93.94 102 ILE A CA 1
ATOM 785 C C . ILE A 1 102 ? -8.25 4.375 -0.512 1 93.94 102 ILE A C 1
ATOM 787 O O . ILE A 1 102 ? -7.746 4.117 0.585 1 93.94 102 ILE A O 1
ATOM 791 N N . THR A 1 103 ? -7.508 4.793 -1.523 1 93.62 103 THR A N 1
ATOM 792 C CA . THR A 1 103 ? -6.059 4.926 -1.426 1 93.62 103 THR A CA 1
ATOM 793 C C . THR A 1 103 ? -5.684 6.004 -0.416 1 93.62 103 THR A C 1
ATOM 795 O O . THR A 1 103 ? -4.711 5.855 0.326 1 93.62 103 THR A O 1
ATOM 798 N N . GLU A 1 104 ? -6.484 7.023 -0.379 1 93.19 104 GLU A N 1
ATOM 799 C CA . GLU A 1 104 ? -6.246 8.094 0.583 1 93.19 104 GLU A CA 1
ATOM 800 C C . GLU A 1 104 ? -6.492 7.621 2.012 1 93.19 104 GLU A C 1
ATOM 802 O O . GLU A 1 104 ? -5.762 7.992 2.932 1 93.19 104 GLU A O 1
ATOM 807 N N . LEU A 1 105 ? -7.543 6.848 2.191 1 94.88 105 LEU A N 1
ATOM 808 C CA . LEU A 1 105 ? -7.848 6.32 3.516 1 94.88 105 LEU A CA 1
ATOM 809 C C . LEU A 1 105 ? -6.77 5.344 3.973 1 94.88 105 LEU A C 1
ATOM 811 O O . LEU A 1 105 ? -6.406 5.32 5.152 1 94.88 105 LEU A O 1
ATOM 815 N N . ILE A 1 106 ? -6.238 4.551 3.012 1 96.62 106 ILE A N 1
ATOM 816 C CA . ILE A 1 106 ? -5.133 3.658 3.342 1 96.62 106 ILE A CA 1
ATOM 817 C C . ILE A 1 106 ? -3.928 4.473 3.803 1 96.62 106 ILE A C 1
ATOM 819 O O . ILE A 1 106 ? -3.275 4.125 4.789 1 96.62 106 ILE A O 1
ATOM 823 N N . ALA A 1 107 ? -3.691 5.531 3.102 1 94.75 107 ALA A N 1
ATOM 824 C CA . ALA A 1 107 ? -2.592 6.418 3.48 1 94.75 107 ALA A CA 1
ATOM 825 C C . ALA A 1 107 ? -2.783 6.949 4.898 1 94.75 107 ALA A C 1
ATOM 827 O O . ALA A 1 107 ? -1.862 6.898 5.715 1 94.75 107 ALA A O 1
ATOM 828 N N . GLN A 1 108 ? -3.98 7.414 5.227 1 92.88 108 GLN A N 1
ATOM 829 C CA . GLN A 1 108 ? -4.273 7.961 6.551 1 92.88 108 GLN A CA 1
ATOM 830 C C . GLN A 1 108 ? -4.199 6.875 7.621 1 92.88 108 GLN A C 1
ATOM 832 O O . GLN A 1 108 ? -3.807 7.141 8.758 1 92.88 108 GLN A O 1
ATOM 837 N N . GLY A 1 109 ? -4.574 5.707 7.215 1 95.06 109 GLY A N 1
ATOM 838 C CA . GLY A 1 109 ? -4.59 4.59 8.141 1 95.06 109 GLY A CA 1
ATOM 839 C C . GLY A 1 109 ? -3.211 4.215 8.648 1 95.06 109 GLY A C 1
ATOM 840 O O . GLY A 1 109 ? -3.082 3.52 9.664 1 95.06 109 GLY A O 1
ATOM 841 N N . GLN A 1 110 ? -2.15 4.676 7.961 1 93.31 110 GLN A N 1
ATOM 842 C CA . GLN A 1 110 ? -0.793 4.406 8.422 1 93.31 110 GLN A CA 1
ATOM 843 C C . GLN A 1 110 ? -0.492 5.164 9.711 1 93.31 110 GLN A C 1
ATOM 845 O O . GLN A 1 110 ? 0.433 4.809 10.445 1 93.31 110 GLN A O 1
ATOM 850 N N . PHE A 1 111 ? -1.345 6.18 10.031 1 89 111 PHE A N 1
ATOM 851 C CA . PHE A 1 111 ? -1.102 7.039 11.18 1 89 111 PHE A CA 1
ATOM 852 C C . PHE A 1 111 ? -2.26 6.965 12.172 1 89 111 PHE A C 1
ATOM 854 O O . PHE A 1 111 ? -2.188 7.523 13.266 1 89 111 PHE A O 1
ATOM 861 N N . ASP A 1 112 ? -3.309 6.297 11.719 1 92.94 112 ASP A N 1
ATOM 862 C CA . ASP A 1 112 ? -4.539 6.277 12.508 1 92.94 112 ASP A CA 1
ATOM 863 C C . ASP A 1 112 ? -5.168 4.887 12.5 1 92.94 112 ASP A C 1
ATOM 865 O O . ASP A 1 112 ? -5.824 4.5 11.531 1 92.94 112 ASP A O 1
ATOM 869 N N . GLN A 1 113 ? -5.062 4.23 13.578 1 93.19 113 GLN A N 1
ATOM 870 C CA . GLN A 1 113 ? -5.504 2.842 13.664 1 93.19 113 GLN A CA 1
ATOM 871 C C . GLN A 1 113 ? -7.02 2.736 13.492 1 93.19 113 GLN A C 1
ATOM 873 O O . GLN A 1 113 ? -7.52 1.737 12.969 1 93.19 113 GLN A O 1
ATOM 878 N N . ASP A 1 114 ? -7.738 3.748 13.898 1 93.25 114 ASP A N 1
ATOM 879 C CA . ASP A 1 114 ? -9.188 3.73 13.742 1 93.25 114 ASP A CA 1
ATOM 880 C C . ASP A 1 114 ? -9.586 3.783 12.266 1 93.25 114 ASP A C 1
ATOM 882 O O . ASP A 1 114 ? -10.516 3.098 11.844 1 93.25 114 ASP A O 1
ATOM 886 N N . VAL A 1 115 ? -8.891 4.574 11.516 1 95.06 115 VAL A N 1
ATOM 887 C CA . VAL A 1 115 ? -9.133 4.664 10.078 1 95.06 115 VAL A CA 1
ATOM 888 C C . VAL A 1 115 ? -8.75 3.348 9.406 1 95.06 115 VAL A C 1
ATOM 890 O O . VAL A 1 115 ? -9.492 2.836 8.562 1 95.06 115 VAL A O 1
ATOM 893 N N . ALA A 1 116 ? -7.645 2.771 9.859 1 96.31 116 ALA A N 1
ATOM 894 C CA . ALA A 1 116 ? -7.215 1.484 9.32 1 96.31 116 ALA A CA 1
ATOM 895 C C . ALA A 1 116 ? -8.25 0.399 9.594 1 96.31 116 ALA A C 1
ATOM 897 O O . ALA A 1 116 ? -8.609 -0.371 8.703 1 96.31 116 ALA A O 1
ATOM 898 N N . ASN A 1 117 ? -8.68 0.4 10.812 1 95.69 117 ASN A N 1
ATOM 899 C CA . ASN A 1 117 ? -9.688 -0.585 11.188 1 95.69 117 ASN A CA 1
ATOM 900 C C . ASN A 1 117 ? -10.969 -0.412 10.375 1 95.69 117 ASN A C 1
ATOM 902 O O . ASN A 1 117 ? -11.609 -1.396 10 1 95.69 117 ASN A O 1
ATOM 906 N N . ALA A 1 118 ? -11.32 0.835 10.07 1 93.56 118 ALA A N 1
ATOM 907 C CA . ALA A 1 118 ? -12.539 1.128 9.312 1 93.56 118 ALA A CA 1
ATOM 908 C C . ALA A 1 118 ? -12.453 0.56 7.898 1 93.56 118 ALA A C 1
ATOM 910 O O . ALA A 1 118 ? -13.359 -0.145 7.453 1 93.56 118 ALA A O 1
ATOM 911 N N . TYR A 1 119 ? -11.344 0.793 7.148 1 95.38 119 TYR A N 1
ATOM 912 C CA . TYR A 1 119 ? -11.312 0.289 5.777 1 95.38 119 TYR A CA 1
ATOM 913 C C . TYR A 1 119 ? -11.047 -1.212 5.758 1 95.38 119 TYR A C 1
ATOM 915 O O . TYR A 1 119 ? -11.453 -1.907 4.824 1 95.38 119 TYR A O 1
ATOM 923 N N . ARG A 1 120 ? -10.367 -1.754 6.793 1 96.69 120 ARG A N 1
ATOM 924 C CA . ARG A 1 120 ? -10.141 -3.195 6.855 1 96.69 120 ARG A CA 1
ATOM 925 C C . ARG A 1 120 ? -11.461 -3.943 7.047 1 96.69 120 ARG A C 1
ATOM 927 O O . ARG A 1 120 ? -11.719 -4.941 6.367 1 96.69 120 ARG A O 1
ATOM 934 N N . THR A 1 121 ? -12.289 -3.434 7.883 1 94.38 121 THR A N 1
ATOM 935 C CA . THR A 1 121 ? -13.508 -4.137 8.258 1 94.38 121 THR A CA 1
ATOM 936 C C . THR A 1 121 ? -14.633 -3.844 7.262 1 94.38 121 THR A C 1
ATOM 938 O O . THR A 1 121 ? -15.406 -4.734 6.91 1 94.38 121 THR A O 1
ATOM 941 N N . ARG A 1 122 ? -14.664 -2.617 6.77 1 92.38 122 ARG A N 1
ATOM 942 C CA . ARG A 1 122 ? -15.844 -2.197 6.023 1 92.38 122 ARG A CA 1
ATOM 943 C C . ARG A 1 122 ? -15.602 -2.277 4.52 1 92.38 122 ARG A C 1
ATOM 945 O O . ARG A 1 122 ? -16.547 -2.318 3.736 1 92.38 122 ARG A O 1
ATOM 952 N N . TYR A 1 123 ? -14.383 -2.293 4.102 1 93 123 TYR A N 1
ATOM 953 C CA . TYR A 1 123 ? -14.086 -2.346 2.674 1 93 123 TYR A CA 1
ATOM 954 C C . TYR A 1 123 ? -13.398 -3.652 2.307 1 93 123 TYR A C 1
ATOM 956 O O . TYR A 1 123 ? -13.852 -4.371 1.411 1 93 123 TYR A O 1
ATOM 964 N N . PHE A 1 124 ? -12.43 -4.031 3.029 1 95 124 PHE A N 1
ATOM 965 C CA . PHE A 1 124 ? -11.578 -5.141 2.609 1 95 124 PHE A CA 1
ATOM 966 C C . PHE A 1 124 ? -12.156 -6.473 3.082 1 95 124 PHE A C 1
ATOM 968 O O . PHE A 1 124 ? -12.156 -7.453 2.336 1 95 124 PHE A O 1
ATOM 975 N N . ALA A 1 125 ? -12.656 -6.551 4.27 1 94.5 125 ALA A N 1
ATOM 976 C CA . ALA A 1 125 ? -13.148 -7.812 4.812 1 94.5 125 ALA A CA 1
ATOM 977 C C . ALA A 1 125 ? -14.258 -8.391 3.934 1 94.5 125 ALA A C 1
ATOM 979 O O . ALA A 1 125 ? -14.203 -9.562 3.543 1 94.5 125 ALA A O 1
ATOM 980 N N . PRO A 1 126 ? -15.258 -7.594 3.547 1 93 126 PRO A N 1
ATOM 981 C CA . PRO A 1 126 ? -16.312 -8.156 2.691 1 93 126 PRO A CA 1
ATOM 982 C C . PRO A 1 126 ? -15.773 -8.625 1.34 1 93 126 PRO A C 1
ATOM 984 O O . PRO A 1 126 ? -16.266 -9.617 0.792 1 93 126 PRO A O 1
ATOM 987 N N . ARG A 1 127 ? -14.867 -7.996 0.754 1 93.69 127 ARG A N 1
ATOM 988 C CA . ARG A 1 127 ? -14.305 -8.359 -0.542 1 93.69 127 ARG A CA 1
ATOM 989 C C . ARG A 1 127 ? -13.453 -9.625 -0.435 1 93.69 127 ARG A C 1
ATOM 991 O O . ARG A 1 127 ? -13.445 -10.445 -1.351 1 93.69 127 ARG A O 1
ATOM 998 N N . ARG A 1 128 ? -12.734 -9.727 0.648 1 96.12 128 ARG A N 1
ATOM 999 C CA . ARG A 1 128 ? -11.977 -10.953 0.889 1 96.12 128 ARG A CA 1
ATOM 1000 C C . ARG A 1 128 ? -12.914 -12.141 1.092 1 96.12 128 ARG A C 1
ATOM 1002 O O . ARG A 1 128 ? -12.617 -13.25 0.653 1 96.12 128 ARG A O 1
ATOM 1009 N N . LEU A 1 129 ? -14 -11.891 1.778 1 95.12 129 LEU A N 1
ATOM 1010 C CA . LEU A 1 129 ? -14.992 -12.945 1.968 1 95.12 129 LEU A CA 1
ATOM 1011 C C . LEU A 1 129 ? -15.562 -13.406 0.629 1 95.12 129 LEU A C 1
ATOM 1013 O O . LEU A 1 129 ? -15.797 -14.602 0.429 1 95.12 129 LEU A O 1
ATOM 1017 N N . GLU A 1 130 ? -15.758 -12.477 -0.229 1 95.31 130 GLU A N 1
ATOM 1018 C CA . GLU A 1 130 ? -16.203 -12.82 -1.578 1 95.31 130 GLU A CA 1
ATOM 1019 C C . GLU A 1 130 ? -15.172 -13.688 -2.293 1 95.31 130 GLU A C 1
ATOM 1021 O O . GLU A 1 130 ? -15.523 -14.672 -2.941 1 95.31 130 GLU A O 1
ATOM 1026 N N . ALA A 1 131 ? -13.977 -13.312 -2.25 1 97.5 131 ALA A N 1
ATOM 1027 C CA . ALA A 1 131 ? -12.906 -14.102 -2.861 1 97.5 131 ALA A CA 1
ATOM 1028 C C . ALA A 1 131 ? -12.844 -15.5 -2.264 1 97.5 131 ALA A C 1
ATOM 1030 O O . ALA A 1 131 ? -12.633 -16.484 -2.982 1 97.5 131 ALA A O 1
ATOM 1031 N N . ARG A 1 132 ? -12.961 -15.57 -0.937 1 97.06 132 ARG A N 1
ATOM 1032 C CA . ARG A 1 132 ? -12.984 -16.859 -0.258 1 97.06 132 ARG A CA 1
ATOM 1033 C C . ARG A 1 132 ? -14.102 -17.75 -0.804 1 97.06 132 ARG A C 1
ATOM 1035 O O . ARG A 1 132 ? -13.898 -18.938 -1.045 1 97.06 132 ARG A O 1
ATOM 1042 N N . GLU A 1 133 ? -15.242 -17.141 -0.981 1 97.25 133 GLU A N 1
ATOM 1043 C CA . GLU A 1 133 ? -16.375 -17.875 -1.519 1 97.25 133 GLU A CA 1
ATOM 1044 C C . GLU A 1 133 ? -16.078 -18.406 -2.916 1 97.25 133 GLU A C 1
ATOM 1046 O O . GLU A 1 133 ? -16.406 -19.562 -3.23 1 97.25 133 GLU A O 1
ATOM 1051 N N . ILE A 1 134 ? -15.5 -17.609 -3.732 1 97.75 134 ILE A N 1
ATOM 1052 C CA . ILE A 1 134 ? -15.133 -18.016 -5.086 1 97.75 134 ILE A CA 1
ATOM 1053 C C . ILE A 1 134 ? -14.172 -19.203 -5.031 1 97.75 134 ILE A C 1
ATOM 1055 O O . ILE A 1 134 ? -14.367 -20.203 -5.73 1 97.75 134 ILE A O 1
ATOM 1059 N N . LEU A 1 135 ? -13.133 -19.141 -4.184 1 97.38 135 LEU A N 1
ATOM 1060 C CA . LEU A 1 135 ? -12.125 -20.188 -4.078 1 97.38 135 LEU A CA 1
ATOM 1061 C C . LEU A 1 135 ? -12.727 -21.469 -3.49 1 97.38 135 LEU A C 1
ATOM 1063 O O . LEU A 1 135 ? -12.406 -22.562 -3.928 1 97.38 135 LEU A O 1
ATOM 1067 N N . GLN A 1 136 ? -13.602 -21.281 -2.496 1 96.88 136 GLN A N 1
ATOM 1068 C CA . GLN A 1 136 ? -14.273 -22.438 -1.893 1 96.88 136 GLN A CA 1
ATOM 1069 C C . GLN A 1 136 ? -15.117 -23.172 -2.92 1 96.88 136 GLN A C 1
ATOM 1071 O O . GLN A 1 136 ? -15.117 -24.406 -2.953 1 96.88 136 GLN A O 1
ATOM 1076 N N . ARG A 1 137 ? -15.836 -22.469 -3.734 1 96.5 137 ARG A N 1
ATOM 1077 C CA . ARG A 1 137 ? -16.609 -23.094 -4.809 1 96.5 137 ARG A CA 1
ATOM 1078 C C . ARG A 1 137 ? -15.703 -23.875 -5.75 1 96.5 137 ARG A C 1
ATOM 1080 O O . ARG A 1 137 ? -16.062 -24.969 -6.215 1 96.5 137 ARG A O 1
ATOM 1087 N N . GLY A 1 138 ? -14.57 -23.266 -6.055 1 95.06 138 GLY A N 1
ATOM 1088 C CA . GLY A 1 138 ? -13.594 -23.969 -6.875 1 95.06 138 GLY A CA 1
ATOM 1089 C C . GLY A 1 138 ? -13.078 -25.25 -6.238 1 95.06 138 GLY A C 1
ATOM 1090 O O . GLY A 1 138 ? -12.867 -26.25 -6.93 1 95.06 138 GLY A O 1
ATOM 1091 N N . LEU A 1 139 ? -12.844 -25.219 -4.922 1 94.88 139 LEU A N 1
ATOM 1092 C CA . LEU A 1 139 ? -12.453 -26.422 -4.176 1 94.88 139 LEU A CA 1
ATOM 1093 C C . LEU A 1 139 ? -13.539 -27.484 -4.254 1 94.88 139 LEU A C 1
ATOM 1095 O O . LEU A 1 139 ? -13.25 -28.641 -4.539 1 94.88 139 LEU A O 1
ATOM 1099 N N . ASP A 1 140 ? -14.742 -27.062 -4.094 1 95.19 140 ASP A N 1
ATOM 1100 C CA . ASP A 1 140 ? -15.891 -27.969 -4.098 1 95.19 140 ASP A CA 1
ATOM 1101 C C . ASP A 1 140 ? -16.078 -28.625 -5.469 1 95.19 140 ASP A C 1
ATOM 1103 O O . ASP A 1 140 ? -16.5 -29.781 -5.562 1 95.19 140 ASP A O 1
ATOM 1107 N N . ARG A 1 141 ? -15.703 -27.922 -6.5 1 95 141 ARG A N 1
ATOM 1108 C CA . ARG A 1 141 ? -15.844 -28.406 -7.871 1 95 141 ARG A CA 1
ATOM 1109 C C . ARG A 1 141 ? -14.633 -29.234 -8.289 1 95 141 ARG A C 1
ATOM 1111 O O . ARG A 1 141 ? -14.578 -29.734 -9.406 1 95 141 ARG A O 1
ATOM 1118 N N . GLY A 1 142 ? -13.57 -29.203 -7.504 1 93.62 142 GLY A N 1
ATOM 1119 C CA . GLY A 1 142 ? -12.367 -29.969 -7.797 1 93.62 142 GLY A CA 1
ATOM 1120 C C . GLY A 1 142 ? -11.398 -29.25 -8.711 1 93.62 142 GLY A C 1
ATOM 1121 O O . GLY A 1 142 ? -10.477 -29.859 -9.258 1 93.62 142 GLY A O 1
ATOM 1122 N N . GLU A 1 143 ? -11.586 -27.906 -8.852 1 93.06 143 GLU A N 1
ATOM 1123 C CA . GLU A 1 143 ? -10.703 -27.094 -9.703 1 93.06 143 GLU A CA 1
ATOM 1124 C C . GLU A 1 143 ? -9.383 -26.797 -9 1 93.06 143 GLU A C 1
ATOM 1126 O O . GLU A 1 143 ? -8.398 -26.438 -9.648 1 93.06 143 GLU A O 1
ATOM 1131 N N . LEU A 1 144 ? -9.453 -26.906 -7.637 1 93.81 144 LEU A N 1
ATOM 1132 C CA . LEU A 1 144 ? -8.305 -26.5 -6.832 1 93.81 144 LEU A CA 1
ATOM 1133 C C . LEU A 1 144 ? -7.855 -27.625 -5.91 1 93.81 144 LEU A C 1
ATOM 1135 O O . LEU A 1 144 ? -8.633 -28.516 -5.586 1 93.81 144 LEU A O 1
ATOM 1139 N N . LYS A 1 145 ? -6.645 -27.516 -5.516 1 90.56 145 LYS A N 1
ATOM 1140 C CA . LYS A 1 145 ? -6.117 -28.516 -4.598 1 90.56 145 LYS A CA 1
ATOM 1141 C C . LYS A 1 145 ? -6.715 -28.344 -3.201 1 90.56 145 LYS A C 1
ATOM 1143 O O . LYS A 1 145 ? -6.883 -27.219 -2.723 1 90.56 145 LYS A O 1
ATOM 1148 N N . LYS A 1 146 ? -6.961 -29.422 -2.551 1 88.19 146 LYS A N 1
ATOM 1149 C CA . LYS A 1 146 ? -7.637 -29.438 -1.257 1 88.19 146 LYS A CA 1
ATOM 1150 C C . LYS A 1 146 ? -6.762 -28.812 -0.175 1 88.19 146 LYS A C 1
ATOM 1152 O O . LYS A 1 146 ? -7.27 -28.234 0.792 1 88.19 146 LYS A O 1
ATOM 1157 N N . ASP A 1 147 ? -5.434 -28.812 -0.321 1 87.19 147 ASP A N 1
ATOM 1158 C CA . ASP A 1 147 ? -4.543 -28.359 0.739 1 87.19 147 ASP A CA 1
ATOM 1159 C C . ASP A 1 147 ? -4.051 -26.938 0.465 1 87.19 147 ASP A C 1
ATOM 1161 O O . ASP A 1 147 ? -3.133 -26.453 1.131 1 87.19 147 ASP A O 1
ATOM 1165 N N . MET A 1 148 ? -4.781 -26.328 -0.434 1 88.38 148 MET A N 1
ATOM 1166 C CA . MET A 1 148 ? -4.355 -24.969 -0.772 1 88.38 148 MET A CA 1
ATOM 1167 C C . MET A 1 148 ? -4.586 -24.016 0.396 1 88.38 148 MET A C 1
ATOM 1169 O O . MET A 1 148 ? -5.469 -24.25 1.226 1 88.38 148 MET A O 1
ATOM 1173 N N . ASN A 1 149 ? -3.785 -23 0.485 1 92.62 149 ASN A N 1
ATOM 1174 C CA . ASN A 1 149 ? -3.961 -21.938 1.461 1 92.62 149 ASN A CA 1
ATOM 1175 C C . ASN A 1 149 ? -4.82 -20.797 0.905 1 92.62 149 ASN A C 1
ATOM 1177 O O . ASN A 1 149 ? -4.328 -19.953 0.162 1 92.62 149 ASN A O 1
ATOM 1181 N N . ILE A 1 150 ? -6.09 -20.781 1.311 1 95 150 ILE A N 1
ATOM 1182 C CA . ILE A 1 150 ? -7.074 -19.859 0.744 1 95 150 ILE A CA 1
ATOM 1183 C C . ILE A 1 150 ? -6.66 -18.422 1.031 1 95 150 ILE A C 1
ATOM 1185 O O . ILE A 1 150 ? -6.66 -17.578 0.132 1 95 150 ILE A O 1
ATOM 1189 N N . GLU A 1 151 ? -6.258 -18.109 2.248 1 95.31 151 GLU A N 1
ATOM 1190 C CA . GLU A 1 151 ? -5.926 -16.734 2.643 1 95.31 151 GLU A CA 1
ATOM 1191 C C . GLU A 1 151 ? -4.711 -16.219 1.879 1 95.31 151 GLU A C 1
ATOM 1193 O O . GLU A 1 151 ? -4.695 -15.078 1.419 1 95.31 151 GLU A O 1
ATOM 1198 N N . LEU A 1 152 ? -3.734 -17.078 1.739 1 95.44 152 LEU A N 1
ATOM 1199 C CA . LEU A 1 152 ? -2.555 -16.672 0.98 1 95.44 152 LEU A CA 1
ATOM 1200 C C . LEU A 1 152 ? -2.896 -16.484 -0.495 1 95.44 152 LEU A C 1
ATOM 1202 O O . LEU A 1 152 ? -2.379 -15.57 -1.145 1 95.44 152 LEU A O 1
ATOM 1206 N N . SER A 1 153 ? -3.742 -17.391 -1.033 1 96.5 153 SER A N 1
ATOM 1207 C CA . SER A 1 153 ? -4.168 -17.266 -2.422 1 96.5 153 SER A CA 1
ATOM 1208 C C . SER A 1 153 ? -4.848 -15.914 -2.662 1 96.5 153 SER A C 1
ATOM 1210 O O . SER A 1 153 ? -4.602 -15.258 -3.676 1 96.5 153 SER A O 1
ATOM 1212 N N . ILE A 1 154 ? -5.637 -15.492 -1.713 1 97.62 154 ILE A N 1
ATOM 1213 C CA . ILE A 1 154 ? -6.32 -14.211 -1.81 1 97.62 154 ILE A CA 1
ATOM 1214 C C . ILE A 1 154 ? -5.297 -13.078 -1.807 1 97.62 154 ILE A C 1
ATOM 1216 O O . ILE A 1 154 ? -5.379 -12.156 -2.625 1 97.62 154 ILE A O 1
ATOM 1220 N N . ASP A 1 155 ? -4.309 -13.133 -0.917 1 97.81 155 ASP A N 1
ATOM 1221 C CA . ASP A 1 155 ? -3.248 -12.133 -0.883 1 97.81 155 ASP A CA 1
ATOM 1222 C C . ASP A 1 155 ? -2.516 -12.062 -2.223 1 97.81 155 ASP A C 1
ATOM 1224 O O . ASP A 1 155 ? -2.281 -10.969 -2.75 1 97.81 155 ASP A O 1
ATOM 1228 N N . LEU A 1 156 ? -2.211 -13.227 -2.748 1 97.56 156 LEU A N 1
ATOM 1229 C CA . LEU A 1 156 ? -1.452 -13.289 -3.994 1 97.56 156 LEU A CA 1
ATOM 1230 C C . LEU A 1 156 ? -2.248 -12.68 -5.145 1 97.56 156 LEU A C 1
ATOM 1232 O O . LEU A 1 156 ? -1.674 -12.078 -6.051 1 97.56 156 LEU A O 1
ATOM 1236 N N . ILE A 1 157 ? -3.549 -12.812 -5.109 1 97.81 157 ILE A N 1
ATOM 1237 C CA . ILE A 1 157 ? -4.402 -12.336 -6.191 1 97.81 157 ILE A CA 1
ATOM 1238 C C . ILE A 1 157 ? -4.555 -10.82 -6.105 1 97.81 157 ILE A C 1
ATOM 1240 O O . ILE A 1 157 ? -4.43 -10.117 -7.113 1 97.81 157 ILE A O 1
ATOM 1244 N N . PHE A 1 158 ? -4.738 -10.242 -4.93 1 98.06 158 PHE A N 1
ATOM 1245 C CA . PHE A 1 158 ? -5.137 -8.844 -4.797 1 98.06 158 PHE A CA 1
ATOM 1246 C C . PHE A 1 158 ? -3.92 -7.953 -4.57 1 98.06 158 PHE A C 1
ATOM 1248 O O . PHE A 1 158 ? -3.922 -6.781 -4.953 1 98.06 158 PHE A O 1
ATOM 1255 N N . ALA A 1 159 ? -2.869 -8.516 -3.979 1 98.62 159 ALA A N 1
ATOM 1256 C CA . ALA A 1 159 ? -1.732 -7.719 -3.525 1 98.62 159 ALA A CA 1
ATOM 1257 C C . ALA A 1 159 ? -1.08 -6.98 -4.691 1 98.62 159 ALA A C 1
ATOM 1259 O O . ALA A 1 159 ? -0.735 -5.805 -4.574 1 98.62 159 ALA A O 1
ATOM 1260 N N . PRO A 1 160 ? -0.894 -7.645 -5.836 1 98.56 160 PRO A N 1
ATOM 1261 C CA . PRO A 1 160 ? -0.22 -6.934 -6.922 1 98.56 160 PRO A CA 1
ATOM 1262 C C . PRO A 1 160 ? -0.986 -5.691 -7.379 1 98.56 160 PRO A C 1
ATOM 1264 O O . PRO A 1 160 ? -0.375 -4.695 -7.773 1 98.56 160 PRO A O 1
ATOM 1267 N N . LEU A 1 161 ? -2.299 -5.77 -7.383 1 98.06 161 LEU A N 1
ATOM 1268 C CA . LEU A 1 161 ? -3.109 -4.613 -7.754 1 98.06 161 LEU A CA 1
ATOM 1269 C C . LEU A 1 161 ? -2.834 -3.436 -6.828 1 98.06 161 LEU A C 1
ATOM 1271 O O . LEU A 1 161 ? -2.512 -2.338 -7.289 1 98.06 161 LEU A O 1
ATOM 1275 N N . PHE A 1 162 ? -2.883 -3.68 -5.566 1 97.88 162 PHE A N 1
ATOM 1276 C CA . PHE A 1 162 ? -2.689 -2.611 -4.594 1 97.88 162 PHE A CA 1
ATOM 1277 C C . PHE A 1 162 ? -1.228 -2.186 -4.539 1 97.88 162 PHE A C 1
ATOM 1279 O O . PHE A 1 162 ? -0.925 -1.015 -4.297 1 97.88 162 PHE A O 1
ATOM 1286 N N . TYR A 1 163 ? -0.33 -3.146 -4.762 1 98 163 TYR A N 1
ATOM 1287 C CA . TYR A 1 163 ? 1.092 -2.83 -4.824 1 98 163 TYR A CA 1
ATOM 1288 C C . TYR A 1 163 ? 1.38 -1.829 -5.938 1 98 163 TYR A C 1
ATOM 1290 O O . TYR A 1 163 ? 2.102 -0.851 -5.73 1 98 163 TYR A O 1
ATOM 1298 N N . ARG A 1 164 ? 0.826 -2.023 -7.098 1 97.12 164 ARG A N 1
ATOM 1299 C CA . ARG A 1 164 ? 1.028 -1.084 -8.195 1 97.12 164 ARG A CA 1
ATOM 1300 C C . ARG A 1 164 ? 0.323 0.24 -7.922 1 97.12 164 ARG A C 1
ATOM 1302 O O . ARG A 1 164 ? 0.868 1.31 -8.203 1 97.12 164 ARG A O 1
ATOM 1309 N N . MET A 1 165 ? -0.811 0.177 -7.309 1 95.56 165 MET A N 1
ATOM 1310 C CA . MET A 1 165 ? -1.594 1.387 -7.074 1 95.56 165 MET A CA 1
ATOM 1311 C C . MET A 1 165 ? -0.946 2.256 -6 1 95.56 165 MET A C 1
ATOM 1313 O O . MET A 1 165 ? -0.861 3.475 -6.152 1 95.56 165 MET A O 1
ATOM 1317 N N . LEU A 1 166 ? -0.412 1.628 -4.941 1 96.06 166 LEU A N 1
ATOM 1318 C CA . LEU A 1 166 ? 0.031 2.371 -3.766 1 96.06 166 LEU A CA 1
ATOM 1319 C C . LEU A 1 166 ? 1.531 2.635 -3.822 1 96.06 166 LEU A C 1
ATOM 1321 O O . LEU A 1 166 ? 2.012 3.631 -3.277 1 96.06 166 LEU A O 1
ATOM 1325 N N . VAL A 1 167 ? 2.285 1.726 -4.461 1 96.75 167 VAL A N 1
ATOM 1326 C CA . VAL A 1 167 ? 3.732 1.745 -4.273 1 96.75 167 VAL A CA 1
ATOM 1327 C C . VAL A 1 167 ? 4.418 2.113 -5.59 1 96.75 167 VAL A C 1
ATOM 1329 O O . VAL A 1 167 ? 5.035 3.176 -5.699 1 96.75 167 VAL A O 1
ATOM 1332 N N . THR A 1 168 ? 4.191 1.392 -6.676 1 96.44 168 THR A N 1
ATOM 1333 C CA . THR A 1 168 ? 5.051 1.554 -7.848 1 96.44 168 THR A CA 1
ATOM 1334 C C . THR A 1 168 ? 4.438 2.545 -8.836 1 96.44 168 THR A C 1
ATOM 1336 O O . THR A 1 168 ? 5.156 3.174 -9.617 1 96.44 168 THR A O 1
ATOM 1339 N N . GLY A 1 169 ? 3.072 2.623 -8.852 1 94.19 169 GLY A N 1
ATOM 1340 C CA . GLY A 1 169 ? 2.414 3.494 -9.812 1 94.19 169 GLY A CA 1
ATOM 1341 C C . GLY A 1 169 ? 2.381 2.918 -11.219 1 94.19 169 GLY A C 1
ATOM 1342 O O . GLY A 1 169 ? 1.979 3.598 -12.164 1 94.19 169 GLY A O 1
ATOM 1343 N N . ALA A 1 170 ? 2.822 1.64 -11.352 1 95.44 170 ALA A N 1
ATOM 1344 C CA . ALA A 1 170 ? 2.807 0.999 -12.664 1 95.44 170 ALA A CA 1
ATOM 1345 C C . ALA A 1 170 ? 1.377 0.782 -13.148 1 95.44 170 ALA A C 1
ATOM 1347 O O . ALA A 1 170 ? 0.449 0.677 -12.344 1 95.44 170 ALA A O 1
ATOM 1348 N N . GLU A 1 171 ? 1.189 0.671 -14.375 1 94.56 171 GLU A N 1
ATOM 1349 C CA . GLU A 1 171 ? -0.129 0.556 -14.992 1 94.56 171 GLU A CA 1
ATOM 1350 C C . GLU A 1 171 ? -0.764 -0.798 -14.688 1 94.56 171 GLU A C 1
ATOM 1352 O O . GLU A 1 171 ? -0.077 -1.821 -14.672 1 94.56 171 GLU A O 1
ATOM 1357 N N . VAL A 1 172 ? -2.059 -0.771 -14.516 1 96.75 172 VAL A N 1
ATOM 1358 C CA . VAL A 1 172 ? -2.867 -1.975 -14.344 1 96.75 172 VAL A CA 1
ATOM 1359 C C . VAL A 1 172 ? -3.859 -2.096 -15.5 1 96.75 172 VAL A C 1
ATOM 1361 O O . VAL A 1 172 ? -4.91 -1.449 -15.492 1 96.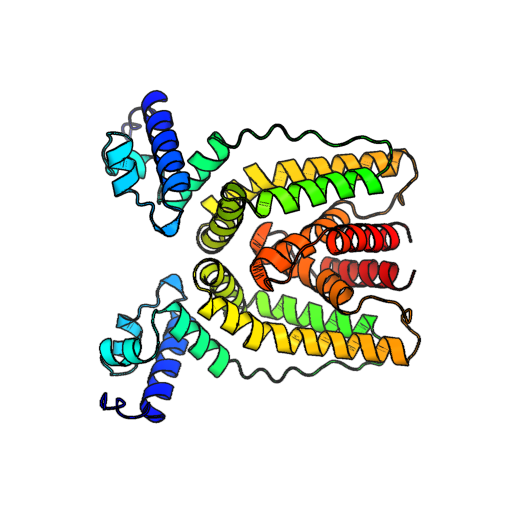75 172 VAL A O 1
ATOM 1364 N N . ASP A 1 173 ? -3.51 -2.838 -16.453 1 95.94 173 ASP A N 1
ATOM 1365 C CA . ASP A 1 173 ? -4.418 -3.059 -17.578 1 95.94 173 ASP A CA 1
ATOM 1366 C C . ASP A 1 173 ? -5.004 -4.469 -17.531 1 95.94 173 ASP A C 1
ATOM 1368 O O . ASP A 1 173 ? -4.766 -5.219 -16.578 1 95.94 173 ASP A O 1
ATOM 1372 N N . SER A 1 174 ? -5.805 -4.793 -18.562 1 96.5 174 SER A N 1
ATOM 1373 C CA . SER A 1 174 ? -6.5 -6.074 -18.594 1 96.5 174 SER A CA 1
ATOM 1374 C C . SER A 1 174 ? -5.516 -7.238 -18.641 1 96.5 174 SER A C 1
ATOM 1376 O O . SER A 1 174 ? -5.758 -8.289 -18.047 1 96.5 174 SER A O 1
ATOM 1378 N N . ASP A 1 175 ? -4.418 -7.078 -19.328 1 96.75 175 ASP A N 1
ATOM 1379 C CA . ASP A 1 175 ? -3.406 -8.125 -19.422 1 96.75 175 ASP A CA 1
ATOM 1380 C C . ASP A 1 175 ? -2.758 -8.391 -18.062 1 96.75 175 ASP A C 1
ATOM 1382 O O . ASP A 1 175 ? -2.482 -9.547 -17.719 1 96.75 175 ASP A O 1
ATOM 1386 N N . PHE A 1 176 ? -2.512 -7.359 -17.344 1 97.19 176 PHE A N 1
ATOM 1387 C CA . PHE A 1 176 ? -1.953 -7.5 -16 1 97.19 176 PHE A CA 1
ATOM 1388 C C . PHE A 1 176 ? -2.869 -8.336 -15.117 1 97.19 176 PHE A C 1
ATOM 1390 O O . PHE A 1 176 ? -2.42 -9.281 -14.469 1 97.19 176 PHE A O 1
ATOM 1397 N N . ILE A 1 177 ? -4.168 -8.008 -15.133 1 97.94 177 ILE A N 1
ATOM 1398 C CA . ILE A 1 177 ? -5.16 -8.703 -14.32 1 97.94 177 ILE A CA 1
ATOM 1399 C C . ILE A 1 177 ? -5.219 -10.172 -14.719 1 97.94 177 ILE A C 1
ATOM 1401 O O . ILE A 1 177 ? -5.18 -11.055 -13.867 1 97.94 177 ILE A O 1
ATOM 1405 N N . LYS A 1 178 ? -5.27 -10.461 -15.992 1 97.81 178 LYS A N 1
ATOM 1406 C CA . LYS A 1 178 ? -5.34 -11.828 -16.516 1 97.81 178 LYS A CA 1
ATOM 1407 C C . LYS A 1 178 ? -4.109 -12.633 -16.094 1 97.81 178 LYS A C 1
ATOM 1409 O O . LYS A 1 178 ? -4.227 -13.781 -15.68 1 97.81 178 LYS A O 1
ATOM 1414 N N . ASN A 1 179 ? -2.951 -11.992 -16.203 1 96.12 179 ASN A N 1
ATOM 1415 C CA . ASN A 1 179 ? -1.704 -12.688 -15.906 1 96.12 179 ASN A CA 1
ATOM 1416 C C . ASN A 1 179 ? -1.566 -12.969 -14.414 1 96.12 179 ASN A C 1
ATOM 1418 O O . ASN A 1 179 ? -1.049 -14.016 -14.023 1 96.12 179 ASN A O 1
ATOM 1422 N N . VAL A 1 180 ? -1.992 -12.047 -13.555 1 97.75 180 VAL A N 1
ATOM 1423 C CA . VAL A 1 180 ? -1.968 -12.273 -12.109 1 97.75 180 VAL A CA 1
ATOM 1424 C C . VAL A 1 180 ? -2.803 -13.508 -11.773 1 97.75 180 VAL A C 1
ATOM 1426 O O . VAL A 1 180 ? -2.316 -14.438 -11.117 1 97.75 180 VAL A O 1
ATOM 1429 N N . VAL A 1 181 ? -4.062 -13.5 -12.258 1 97.5 181 VAL A N 1
ATOM 1430 C CA . VAL A 1 181 ? -4.973 -14.594 -11.945 1 97.5 181 VAL A CA 1
ATOM 1431 C C . VAL A 1 181 ? -4.414 -15.906 -12.484 1 97.5 181 VAL A C 1
ATOM 1433 O O . VAL A 1 181 ? -4.418 -16.922 -11.781 1 97.5 181 VAL A O 1
ATOM 1436 N N . PHE A 1 182 ? -3.867 -15.891 -13.68 1 94 182 PHE A N 1
ATOM 1437 C CA . PHE A 1 182 ? -3.314 -17.078 -14.328 1 94 182 PHE A CA 1
ATOM 1438 C C . PHE A 1 182 ? -2.166 -17.641 -13.508 1 94 182 PHE A C 1
ATOM 1440 O O . PHE A 1 182 ? -2.17 -18.828 -13.172 1 94 182 PHE A O 1
ATOM 1447 N N . TYR A 1 183 ? -1.191 -16.828 -13.133 1 92.88 183 TYR A N 1
ATOM 1448 C CA . TYR A 1 183 ? 0.004 -17.312 -12.445 1 92.88 183 TYR A CA 1
ATOM 1449 C C . TYR A 1 183 ? -0.334 -17.797 -11.039 1 92.88 183 TYR A C 1
ATOM 1451 O O . TYR A 1 183 ? 0.195 -18.828 -10.594 1 92.88 183 TYR A O 1
ATOM 1459 N N . VAL A 1 184 ? -1.222 -17.078 -10.359 1 95.19 184 VAL A N 1
ATOM 1460 C CA . VAL A 1 184 ? -1.574 -17.484 -9.008 1 95.19 184 VAL A CA 1
ATOM 1461 C C . VAL A 1 184 ? -2.312 -18.812 -9.039 1 95.19 184 VAL A C 1
ATOM 1463 O O . VAL A 1 184 ? -1.989 -19.734 -8.273 1 95.19 184 VAL A O 1
ATOM 1466 N N . LEU A 1 185 ? -3.25 -18.953 -9.984 1 93.94 185 LEU A N 1
ATOM 1467 C CA . LEU A 1 185 ? -4.008 -20.203 -10.062 1 93.94 185 LEU A CA 1
ATOM 1468 C C . LEU A 1 185 ? -3.105 -21.359 -10.484 1 93.94 185 LEU A C 1
ATOM 1470 O O . LEU A 1 185 ? -3.27 -22.484 -10.008 1 93.94 185 LEU A O 1
ATOM 1474 N N . THR A 1 186 ? -2.172 -21.094 -11.383 1 90.5 186 THR A N 1
ATOM 1475 C CA . THR A 1 186 ? -1.214 -22.125 -11.789 1 90.5 186 THR A CA 1
ATOM 1476 C C . THR A 1 186 ? -0.37 -22.562 -10.602 1 90.5 186 THR A C 1
ATOM 1478 O O . THR A 1 186 ? -0.107 -23.766 -10.438 1 90.5 186 THR A O 1
ATOM 1481 N N . GLY A 1 187 ? 0.024 -21.656 -9.711 1 87.06 187 GLY A N 1
ATOM 1482 C CA . GLY A 1 187 ? 0.808 -21.969 -8.531 1 87.06 187 GLY A CA 1
ATOM 1483 C C . GLY A 1 187 ? 0.033 -22.766 -7.496 1 87.06 187 GLY A C 1
ATOM 1484 O O . GLY A 1 187 ? 0.555 -23.719 -6.922 1 87.06 187 GLY A O 1
ATOM 1485 N N . ILE A 1 188 ? -1.21 -22.453 -7.363 1 83.75 188 ILE A N 1
ATOM 1486 C CA . ILE A 1 188 ? -1.977 -23.062 -6.285 1 83.75 188 ILE A CA 1
ATOM 1487 C C . ILE A 1 188 ? -2.533 -24.406 -6.746 1 83.75 188 ILE A C 1
ATOM 1489 O O . ILE A 1 188 ? -2.918 -25.25 -5.926 1 83.75 188 ILE A O 1
ATOM 1493 N N . LYS A 1 189 ? -2.605 -24.594 -8.039 1 82.31 189 LYS A N 1
ATOM 1494 C CA . LYS A 1 189 ? -3.092 -25.859 -8.57 1 82.31 189 LYS A CA 1
ATOM 1495 C C . LYS A 1 189 ? -1.964 -26.875 -8.68 1 82.31 189 LYS A C 1
ATOM 1497 O O . LYS A 1 189 ? -2.215 -28.062 -8.875 1 82.31 189 LYS A O 1
ATOM 1502 N N . ALA A 1 190 ? -0.753 -26.453 -8.578 1 72.75 190 ALA A N 1
ATOM 1503 C CA . ALA A 1 190 ? 0.39 -27.344 -8.727 1 72.75 190 ALA A CA 1
ATOM 1504 C C . ALA A 1 190 ? 0.62 -28.156 -7.449 1 72.75 190 ALA A C 1
ATOM 1506 O O . ALA A 1 190 ? 0.313 -27.688 -6.348 1 72.75 190 ALA A O 1
ATOM 1507 N N . MET B 1 1 ? 17.5 39.188 -16.406 1 29.78 1 MET B N 1
ATOM 1508 C CA . MET B 1 1 ? 18.078 37.875 -16.125 1 29.78 1 MET B CA 1
ATOM 1509 C C . MET B 1 1 ? 17.781 37.469 -14.68 1 29.78 1 MET B C 1
ATOM 1511 O O . MET B 1 1 ? 18.062 38.219 -13.742 1 29.78 1 MET B O 1
ATOM 1515 N N . ALA B 1 2 ? 16.781 36.812 -14.32 1 39.94 2 ALA B N 1
ATOM 1516 C CA . ALA B 1 2 ? 16.375 36.531 -12.945 1 39.94 2 ALA B CA 1
ATOM 1517 C C . ALA B 1 2 ? 17.562 36.062 -12.117 1 39.94 2 ALA B C 1
ATOM 1519 O O . ALA B 1 2 ? 18.375 35.25 -12.578 1 39.94 2 ALA B O 1
ATOM 1520 N N . GLU B 1 3 ? 18.234 36.75 -11.25 1 38.78 3 GLU B N 1
ATOM 1521 C CA . GLU B 1 3 ? 19.391 36.438 -10.406 1 38.78 3 GLU B CA 1
ATOM 1522 C C . GLU B 1 3 ? 19.297 35.031 -9.836 1 38.78 3 GLU B C 1
ATOM 1524 O O . GLU B 1 3 ? 18.312 34.688 -9.188 1 38.78 3 GLU B O 1
ATOM 1529 N N . LYS B 1 4 ? 19.734 34.125 -10.68 1 42.78 4 LYS B N 1
ATOM 1530 C CA . LYS B 1 4 ? 19.859 32.719 -10.289 1 42.78 4 LYS B CA 1
ATOM 1531 C C . LYS B 1 4 ? 20.281 32.594 -8.828 1 42.78 4 LYS B C 1
ATOM 1533 O O . LYS B 1 4 ? 21.281 33.156 -8.414 1 42.78 4 LYS B O 1
ATOM 1538 N N . GLY B 1 5 ? 19.406 32.531 -7.82 1 44.06 5 GLY B N 1
ATOM 1539 C CA . GLY B 1 5 ? 19.75 32.406 -6.414 1 44.06 5 GLY B CA 1
ATOM 1540 C C . GLY B 1 5 ? 21.031 31.625 -6.176 1 44.06 5 GLY B C 1
ATOM 1541 O O . GLY B 1 5 ? 21.531 30.953 -7.078 1 44.06 5 GLY B O 1
ATOM 1542 N N . ARG B 1 6 ? 21.906 32 -5.242 1 51 6 ARG B N 1
ATOM 1543 C CA . ARG B 1 6 ? 23.172 31.406 -4.863 1 51 6 ARG B CA 1
ATOM 1544 C C . ARG B 1 6 ? 23.047 29.891 -4.781 1 51 6 ARG B C 1
ATOM 1546 O O . ARG B 1 6 ? 22.078 29.359 -4.219 1 51 6 ARG B O 1
ATOM 1553 N N . PRO B 1 7 ? 23.781 29.141 -5.578 1 56.72 7 PRO B N 1
ATOM 1554 C CA . PRO B 1 7 ? 23.797 27.672 -5.59 1 56.72 7 PRO B CA 1
ATOM 1555 C C . PRO B 1 7 ? 23.734 27.078 -4.188 1 56.72 7 PRO B C 1
ATOM 1557 O O . PRO B 1 7 ? 24.125 27.734 -3.213 1 56.72 7 PRO B O 1
ATOM 1560 N N . ARG B 1 8 ? 22.969 25.984 -3.887 1 64.44 8 ARG B N 1
ATOM 1561 C CA . ARG B 1 8 ? 22.875 25.266 -2.617 1 64.44 8 ARG B CA 1
ATOM 1562 C C . ARG B 1 8 ? 24.25 25.078 -1.998 1 64.44 8 ARG B C 1
ATOM 1564 O O . ARG B 1 8 ? 25.172 24.562 -2.65 1 64.44 8 ARG B O 1
ATOM 1571 N N . SER B 1 9 ? 24.516 25.812 -0.912 1 81.75 9 SER B N 1
ATOM 1572 C CA . SER B 1 9 ? 25.719 25.469 -0.156 1 81.75 9 SER B CA 1
ATOM 1573 C C . SER B 1 9 ? 25.688 24.016 0.303 1 81.75 9 SER B C 1
ATOM 1575 O O . SER B 1 9 ? 24.75 23.594 0.984 1 81.75 9 SER B O 1
ATOM 1577 N N . GLU B 1 10 ? 26.562 23.188 -0.233 1 86.81 10 GLU B N 1
ATOM 1578 C CA . GLU B 1 10 ? 26.656 21.766 0.116 1 86.81 10 GLU B CA 1
ATOM 1579 C C . GLU B 1 10 ? 26.641 21.562 1.629 1 86.81 10 GLU B C 1
ATOM 1581 O O . GLU B 1 10 ? 26.016 20.625 2.131 1 86.81 10 GLU B O 1
ATOM 1586 N N . LYS B 1 11 ? 27.266 22.469 2.281 1 90.62 11 LYS B N 1
ATOM 1587 C CA . LYS B 1 11 ? 27.328 22.375 3.738 1 90.62 11 LYS B CA 1
ATOM 1588 C C . LYS B 1 11 ? 25.938 22.578 4.355 1 90.62 11 LYS B C 1
ATOM 1590 O O . LYS B 1 11 ? 25.547 21.828 5.246 1 90.62 11 LYS B O 1
ATOM 1595 N N . THR B 1 12 ? 25.266 23.547 3.834 1 93.69 12 THR B N 1
ATOM 1596 C CA . THR B 1 12 ? 23.938 23.859 4.344 1 93.69 12 THR B CA 1
ATOM 1597 C C . THR B 1 12 ? 22.969 22.719 4.047 1 93.69 12 THR B C 1
ATOM 1599 O O . THR B 1 12 ? 22.172 22.344 4.91 1 93.69 12 THR B O 1
ATOM 1602 N N . GLU B 1 13 ? 23.062 22.219 2.895 1 94.62 13 GLU B N 1
ATOM 1603 C CA . GLU B 1 13 ? 22.203 21.109 2.506 1 94.62 13 GLU B CA 1
ATOM 1604 C C . GLU B 1 13 ? 22.422 19.891 3.416 1 94.62 13 GLU B C 1
ATOM 1606 O O . GLU B 1 13 ? 21.453 19.297 3.906 1 94.62 13 GLU B O 1
ATOM 1611 N N . LYS B 1 14 ? 23.656 19.578 3.625 1 94.56 14 LYS B N 1
ATOM 1612 C CA . LYS B 1 14 ? 24 18.438 4.469 1 94.56 14 LYS B CA 1
ATOM 1613 C C . LYS B 1 14 ? 23.5 18.641 5.898 1 94.56 14 LYS B C 1
ATOM 1615 O O . LYS B 1 14 ? 23.016 17.703 6.527 1 94.56 14 LYS B O 1
ATOM 1620 N N . ALA B 1 15 ? 23.625 19.891 6.352 1 95.44 15 ALA B N 1
ATOM 1621 C CA . ALA B 1 15 ? 23.172 20.203 7.703 1 95.44 15 ALA B CA 1
ATOM 1622 C C . ALA B 1 15 ? 21.672 20.016 7.832 1 95.44 15 ALA B C 1
ATOM 1624 O O . ALA B 1 15 ? 21.188 19.484 8.828 1 95.44 15 ALA B O 1
ATOM 1625 N N . ILE B 1 16 ? 20.953 20.422 6.828 1 96.69 16 ILE B N 1
ATOM 1626 C CA . ILE B 1 16 ? 19.5 20.328 6.828 1 96.69 16 ILE B CA 1
ATOM 1627 C C . ILE B 1 16 ? 19.078 18.859 6.777 1 96.69 16 ILE B C 1
ATOM 1629 O O . ILE B 1 16 ? 18.219 18.438 7.543 1 96.69 16 ILE B O 1
ATOM 1633 N N . LEU B 1 17 ? 19.719 18.156 5.934 1 96.31 17 LEU B N 1
ATOM 1634 C CA . LEU B 1 17 ? 19.391 16.75 5.781 1 96.31 17 LEU B CA 1
ATOM 1635 C C . LEU B 1 17 ? 19.734 15.969 7.043 1 96.31 17 LEU B C 1
ATOM 1637 O O . LEU B 1 17 ? 18.969 15.102 7.473 1 96.31 17 LEU B O 1
ATOM 1641 N N . ALA B 1 18 ? 20.859 16.312 7.656 1 96.56 18 ALA B N 1
ATOM 1642 C CA . ALA B 1 18 ? 21.25 15.656 8.898 1 96.5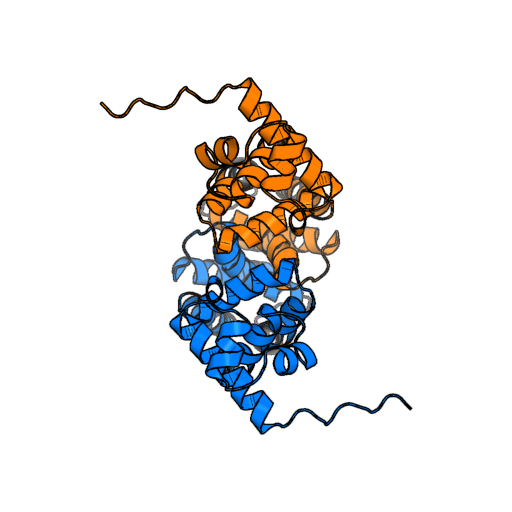6 18 ALA B CA 1
ATOM 1643 C C . ALA B 1 18 ? 20.266 15.969 10.023 1 96.56 18 ALA B C 1
ATOM 1645 O O . ALA B 1 18 ? 19.906 15.094 10.812 1 96.56 18 ALA B O 1
ATOM 1646 N N . ALA B 1 19 ? 19.859 17.188 10.086 1 97.31 19 ALA B N 1
ATOM 1647 C CA . ALA B 1 19 ? 18.891 17.625 11.086 1 97.31 19 ALA B CA 1
ATOM 1648 C C . ALA B 1 19 ? 17.562 16.906 10.906 1 97.31 19 ALA B C 1
ATOM 1650 O O . ALA B 1 19 ? 16.969 16.422 11.875 1 97.31 19 ALA B O 1
ATOM 1651 N N . ALA B 1 20 ? 17.109 16.875 9.68 1 97.06 20 ALA B N 1
ATOM 1652 C CA . ALA B 1 20 ? 15.844 16.203 9.367 1 97.06 20 ALA B CA 1
ATOM 1653 C C . ALA B 1 20 ? 15.891 14.734 9.75 1 97.06 20 ALA B C 1
ATOM 1655 O O . ALA B 1 20 ? 14.945 14.211 10.344 1 97.06 20 ALA B O 1
ATOM 1656 N N . TYR B 1 21 ? 16.969 14.117 9.406 1 95.62 21 TYR B N 1
ATOM 1657 C CA . TYR B 1 21 ? 17.125 12.703 9.719 1 95.62 21 TYR B CA 1
ATOM 1658 C C . TYR B 1 21 ? 17.125 12.469 11.219 1 95.62 21 TYR B C 1
ATOM 1660 O O . TYR B 1 21 ? 16.469 11.555 11.719 1 95.62 21 TYR B O 1
ATOM 1668 N N . LYS B 1 22 ? 17.828 13.266 11.898 1 96.25 22 LYS B N 1
ATOM 1669 C CA . LYS B 1 22 ? 17.906 13.172 13.359 1 96.25 22 LYS B CA 1
ATOM 1670 C C . LYS B 1 22 ? 16.531 13.281 13.984 1 96.25 22 LYS B C 1
ATOM 1672 O O . LYS B 1 22 ? 16.141 12.438 14.797 1 96.25 22 LYS B O 1
ATOM 1677 N N . LEU B 1 23 ? 15.812 14.258 13.602 1 96.31 23 LEU B N 1
ATOM 1678 C CA . LEU B 1 23 ? 14.484 14.492 14.148 1 96.31 23 LEU B CA 1
ATOM 1679 C C . LEU B 1 23 ? 13.539 13.352 13.781 1 96.31 23 LEU B C 1
ATOM 1681 O O . LEU B 1 23 ? 12.711 12.938 14.594 1 96.31 23 LEU B O 1
ATOM 1685 N N . LEU B 1 24 ? 13.68 12.852 12.57 1 94.94 24 LEU B N 1
ATOM 1686 C CA . LEU B 1 24 ? 12.867 11.742 12.102 1 94.94 24 LEU B CA 1
ATOM 1687 C C . LEU B 1 24 ? 13.086 10.5 12.953 1 94.94 24 LEU B C 1
ATOM 1689 O O . LEU B 1 24 ? 12.125 9.852 13.375 1 94.94 24 LEU B O 1
ATOM 1693 N N . MET B 1 25 ? 14.289 10.203 13.242 1 92.81 25 MET B N 1
ATOM 1694 C CA . MET B 1 25 ? 14.633 9.008 14 1 92.81 25 MET B CA 1
ATOM 1695 C C . MET B 1 25 ? 14.258 9.164 15.469 1 92.81 25 MET B C 1
ATOM 1697 O O . MET B 1 25 ? 13.852 8.195 16.109 1 92.81 25 MET B O 1
ATOM 1701 N N . GLU B 1 26 ? 14.297 10.352 15.953 1 93.5 26 GLU B N 1
ATOM 1702 C CA . GLU B 1 26 ? 14.039 10.609 17.359 1 93.5 26 GLU B CA 1
ATOM 1703 C C . GLU B 1 26 ? 12.539 10.727 17.641 1 93.5 26 GLU B C 1
ATOM 1705 O O . GLU B 1 26 ? 12.047 10.203 18.641 1 93.5 26 GLU B O 1
ATOM 1710 N N . ASP B 1 27 ? 11.805 11.406 16.641 1 90.81 27 ASP B N 1
ATOM 1711 C CA . ASP B 1 27 ? 10.453 11.836 16.984 1 90.81 27 ASP B CA 1
ATOM 1712 C C . ASP B 1 27 ? 9.422 11.203 16.047 1 90.81 27 ASP B C 1
ATOM 1714 O O . ASP B 1 27 ? 8.219 11.258 16.312 1 90.81 27 ASP B O 1
ATOM 1718 N N . GLY B 1 28 ? 9.906 10.672 15.008 1 88.38 28 GLY B N 1
ATOM 1719 C CA . GLY B 1 28 ? 8.984 10.102 14.039 1 88.38 28 GLY B CA 1
ATOM 1720 C C . GLY B 1 28 ? 8.492 11.109 13.016 1 88.38 28 GLY B C 1
ATOM 1721 O O . GLY B 1 28 ? 8.617 12.32 13.227 1 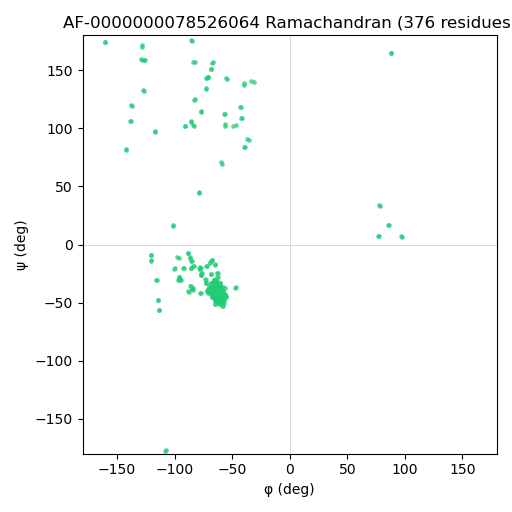88.38 28 GLY B O 1
ATOM 1722 N N . PHE B 1 29 ? 7.949 10.742 11.992 1 89.12 29 PHE B N 1
ATOM 1723 C CA . PHE B 1 29 ? 7.578 11.57 10.852 1 89.12 29 PHE B CA 1
ATOM 1724 C C . PHE B 1 29 ? 6.539 12.609 11.25 1 89.12 29 PHE B C 1
ATOM 1726 O O . PHE B 1 29 ? 6.641 13.781 10.867 1 89.12 29 PHE B O 1
ATOM 1733 N N . GLN B 1 30 ? 5.512 12.172 11.969 1 86.5 30 GLN B N 1
ATOM 1734 C CA . GLN B 1 30 ? 4.375 13.031 12.273 1 86.5 30 GLN B CA 1
ATOM 1735 C C . GLN B 1 30 ? 4.809 14.219 13.133 1 86.5 30 GLN B C 1
ATOM 1737 O O . GLN B 1 30 ? 4.23 15.305 13.039 1 86.5 30 GLN B O 1
ATOM 1742 N N . SER B 1 31 ? 5.848 14.086 13.836 1 90.88 31 SER B N 1
ATOM 1743 C CA . SER B 1 31 ? 6.27 15.109 14.781 1 90.88 31 SER B CA 1
ATOM 1744 C C . SER B 1 31 ? 7.242 16.094 14.141 1 90.88 31 SER B C 1
ATOM 1746 O O . SER B 1 31 ? 7.457 17.188 14.664 1 90.88 31 SER B O 1
ATOM 1748 N N . VAL B 1 32 ? 7.855 15.703 13.078 1 95.06 32 VAL B N 1
ATOM 1749 C CA . VAL B 1 32 ? 8.844 16.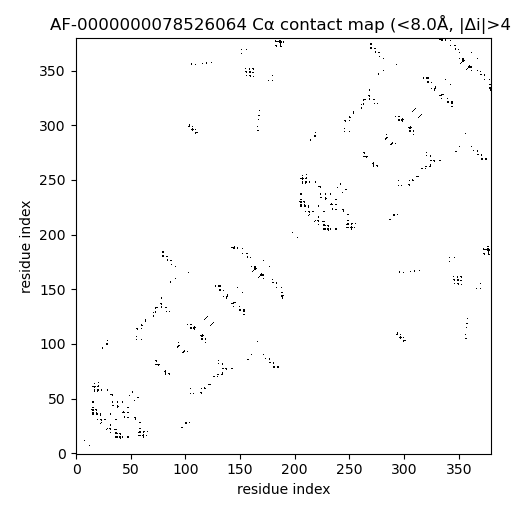547 12.414 1 95.06 32 VAL B CA 1
ATOM 1750 C C . VAL B 1 32 ? 8.141 17.703 11.703 1 95.06 32 VAL B C 1
ATOM 1752 O O . VAL B 1 32 ? 7.102 17.516 11.07 1 95.06 32 VAL B O 1
ATOM 1755 N N . THR B 1 33 ? 8.68 18.906 11.875 1 95.88 33 THR B N 1
ATOM 1756 C CA . THR B 1 33 ? 8.203 20.094 11.156 1 95.88 33 THR B CA 1
ATOM 1757 C C . THR B 1 33 ? 9.367 20.812 10.484 1 95.88 33 THR B C 1
ATOM 1759 O O . THR B 1 33 ? 10.523 20.625 10.859 1 95.88 33 THR B O 1
ATOM 1762 N N . VAL B 1 34 ? 8.977 21.578 9.508 1 96.56 34 VAL B N 1
ATOM 1763 C CA . VAL B 1 34 ? 10 22.375 8.859 1 96.56 34 VAL B CA 1
ATOM 1764 C C . VAL B 1 34 ? 10.641 23.312 9.883 1 96.56 34 VAL B C 1
ATOM 1766 O O . VAL B 1 34 ? 11.859 23.531 9.867 1 96.56 34 VAL B O 1
ATOM 1769 N N . ASP B 1 35 ? 9.852 23.75 10.828 1 97.12 35 ASP B N 1
ATOM 1770 C CA . ASP B 1 35 ? 10.359 24.625 11.891 1 97.12 35 ASP B CA 1
ATOM 1771 C C . ASP B 1 35 ? 11.406 23.906 12.742 1 97.12 35 ASP B C 1
ATOM 1773 O O . ASP B 1 35 ? 12.461 24.469 13.031 1 97.12 35 ASP B O 1
ATOM 1777 N N . SER B 1 36 ? 11.102 22.734 13.125 1 97.38 36 SER B N 1
ATOM 1778 C CA . SER B 1 36 ? 12.031 21.984 13.961 1 97.38 36 SER B CA 1
ATOM 1779 C C . SER B 1 36 ? 13.312 21.656 13.203 1 97.38 36 SER B C 1
ATOM 1781 O O . SER B 1 36 ? 14.398 21.656 13.781 1 97.38 36 SER B O 1
ATOM 1783 N N . ILE B 1 37 ? 13.195 21.344 11.93 1 97.94 37 ILE B N 1
ATOM 1784 C CA . ILE B 1 37 ? 14.359 21.062 11.102 1 97.94 37 ILE B CA 1
ATOM 1785 C C . ILE B 1 37 ? 15.242 22.312 11 1 97.94 37 ILE B C 1
ATOM 1787 O O . ILE B 1 37 ? 16.469 22.234 11.148 1 97.94 37 ILE B O 1
ATOM 1791 N N . ALA B 1 38 ? 14.594 23.438 10.75 1 97.88 38 ALA B N 1
ATOM 1792 C CA . ALA B 1 38 ? 15.305 24.703 10.633 1 97.88 38 ALA B CA 1
ATOM 1793 C C . ALA B 1 38 ? 16.094 25.016 11.906 1 97.88 38 ALA B C 1
ATOM 1795 O O . ALA B 1 38 ? 17.266 25.344 11.844 1 97.88 38 ALA B O 1
ATOM 1796 N N . LYS B 1 39 ? 15.406 24.875 13.008 1 97.75 39 LYS B N 1
ATOM 1797 C CA . LYS B 1 39 ? 16.016 25.125 14.305 1 97.75 39 LYS B CA 1
ATOM 1798 C C . LYS B 1 39 ? 17.203 24.203 14.547 1 97.75 39 LYS B C 1
ATOM 1800 O O . LYS B 1 39 ? 18.281 24.656 14.945 1 97.75 39 LYS B O 1
ATOM 1805 N N . GLU B 1 40 ? 17.031 22.984 14.297 1 97.31 40 GLU B N 1
ATOM 1806 C CA . GLU B 1 40 ? 18.078 21.984 14.516 1 97.31 40 GLU B CA 1
ATOM 1807 C C . GLU B 1 40 ? 19.266 22.219 13.586 1 97.31 40 GLU B C 1
ATOM 1809 O O . GLU B 1 40 ? 20.406 22.016 13.984 1 97.31 40 GLU B O 1
ATOM 1814 N N . ALA B 1 41 ? 19.016 22.609 12.359 1 96.88 41 ALA B N 1
ATOM 1815 C CA . ALA B 1 41 ? 20.047 22.797 11.352 1 96.88 41 ALA B CA 1
ATOM 1816 C C . ALA B 1 41 ? 20.703 24.172 11.484 1 96.88 41 ALA B C 1
ATOM 1818 O O . ALA B 1 41 ? 21.75 24.422 10.883 1 96.88 41 ALA B O 1
ATOM 1819 N N . GLY B 1 42 ? 20.047 25.078 12.164 1 96.88 42 GLY B N 1
ATOM 1820 C CA . GLY B 1 42 ? 20.562 26.422 12.328 1 96.88 42 GLY B CA 1
ATOM 1821 C C . GLY B 1 42 ? 20.375 27.297 11.094 1 96.88 42 GLY B C 1
ATOM 1822 O O . GLY B 1 42 ? 21.266 28.047 10.711 1 96.88 42 GLY B O 1
ATOM 1823 N N . VAL B 1 43 ? 19.281 27.062 10.414 1 96.56 43 VAL B N 1
ATOM 1824 C CA . VAL B 1 43 ? 18.953 27.859 9.234 1 96.56 43 VAL B CA 1
ATOM 1825 C C . VAL B 1 43 ? 17.531 28.406 9.344 1 96.56 43 VAL B C 1
ATOM 1827 O O . VAL B 1 43 ? 16.797 28.047 10.266 1 96.56 43 VAL B O 1
ATOM 1830 N N . SER B 1 44 ? 17.203 29.25 8.438 1 95.44 44 SER B N 1
ATOM 1831 C CA . SER B 1 44 ? 15.836 29.766 8.406 1 95.44 44 SER B CA 1
ATOM 1832 C C . SER B 1 44 ? 14.906 28.812 7.656 1 95.44 44 SER B C 1
ATOM 1834 O O . SER B 1 44 ? 15.359 28.031 6.816 1 95.44 44 SER B O 1
ATOM 1836 N N . LYS B 1 45 ? 13.617 28.875 7.918 1 96.12 45 LYS B N 1
ATOM 1837 C CA . LYS B 1 45 ? 12.625 28.125 7.16 1 96.12 45 LYS B CA 1
ATOM 1838 C C . LYS B 1 45 ? 12.695 28.469 5.672 1 96.12 45 LYS B C 1
ATOM 1840 O O . LYS B 1 45 ? 12.516 27.578 4.824 1 96.12 45 LYS B O 1
ATOM 1845 N N . ALA B 1 46 ? 12.961 29.719 5.359 1 95 46 ALA B N 1
ATOM 1846 C CA . ALA B 1 46 ? 13.047 30.188 3.979 1 95 46 ALA B CA 1
ATOM 1847 C C . ALA B 1 46 ? 14.141 29.453 3.213 1 95 46 ALA B C 1
ATOM 1849 O O . ALA B 1 46 ? 13.977 29.141 2.033 1 95 46 ALA B O 1
ATOM 1850 N N . THR B 1 47 ? 15.188 29.203 3.906 1 94.69 47 THR B N 1
ATOM 1851 C CA . THR B 1 47 ? 16.297 28.484 3.299 1 94.69 47 THR B CA 1
ATOM 1852 C C . THR B 1 47 ? 15.867 27.062 2.904 1 94.69 47 THR B C 1
ATOM 1854 O O . THR B 1 47 ? 16.234 26.578 1.833 1 94.69 47 THR B O 1
ATOM 1857 N N . ILE B 1 48 ? 15.07 26.422 3.748 1 96 48 ILE B N 1
ATOM 1858 C CA . ILE B 1 48 ? 14.609 25.062 3.484 1 96 48 ILE B CA 1
ATOM 1859 C C . ILE B 1 48 ? 13.602 25.062 2.336 1 96 48 ILE B C 1
ATOM 1861 O O . ILE B 1 48 ? 13.695 24.25 1.418 1 96 48 ILE B O 1
ATOM 1865 N N . TYR B 1 49 ? 12.703 26.047 2.318 1 94.81 49 TYR B N 1
ATOM 1866 C CA . TYR B 1 49 ? 11.633 26.094 1.33 1 94.81 49 TYR B CA 1
ATOM 1867 C C . TYR B 1 49 ? 12.172 26.469 -0.046 1 94.81 49 TYR B C 1
ATOM 1869 O O . TYR B 1 49 ? 11.516 26.234 -1.062 1 94.81 49 TYR B O 1
ATOM 1877 N N . LYS B 1 50 ? 13.367 27.047 -0.098 1 93.56 50 LYS B N 1
ATOM 1878 C CA . LYS B 1 50 ? 14.031 27.328 -1.367 1 93.56 50 LYS B CA 1
ATOM 1879 C C . LYS B 1 50 ? 14.32 26.031 -2.131 1 93.56 50 LYS B C 1
ATOM 1881 O O . LYS B 1 50 ? 14.312 26.031 -3.363 1 93.56 50 LYS B O 1
ATOM 1886 N N . TRP B 1 51 ? 14.477 24.984 -1.329 1 92.19 51 TRP B N 1
ATOM 1887 C CA . TRP B 1 51 ? 14.969 23.75 -1.943 1 92.19 51 TRP B CA 1
ATOM 1888 C C . TRP B 1 51 ? 13.922 22.641 -1.852 1 92.19 51 TRP B C 1
ATOM 1890 O O . TRP B 1 51 ? 13.891 21.734 -2.688 1 92.19 51 TRP B O 1
ATOM 1900 N N . TRP B 1 52 ? 13.078 22.641 -0.813 1 94.94 52 TRP B N 1
ATOM 1901 C CA . TRP B 1 52 ? 12.039 21.641 -0.598 1 94.94 52 TRP B CA 1
ATOM 1902 C C . TRP B 1 52 ? 10.68 22.297 -0.394 1 94.94 52 TRP B C 1
ATOM 1904 O O . TRP B 1 52 ? 10.531 23.188 0.45 1 94.94 52 TRP B O 1
ATOM 1914 N N . PRO B 1 53 ? 9.75 21.812 -1.065 1 92.88 53 PRO B N 1
ATOM 1915 C CA . PRO B 1 53 ? 8.438 22.469 -1.008 1 92.88 53 PRO B CA 1
ATOM 1916 C C . PRO B 1 53 ? 7.676 22.141 0.274 1 92.88 53 PRO B C 1
ATOM 1918 O O . PRO B 1 53 ? 6.715 22.828 0.617 1 92.88 53 PRO B O 1
ATOM 1921 N N . ASN B 1 54 ? 8.062 21 0.988 1 91.62 54 ASN B N 1
ATOM 1922 C CA . ASN B 1 54 ? 7.355 20.578 2.191 1 91.62 54 ASN B CA 1
ATOM 1923 C C . ASN B 1 54 ? 8.203 19.641 3.043 1 91.62 54 ASN B C 1
ATOM 1925 O O . ASN B 1 54 ? 9.305 19.25 2.637 1 91.62 54 ASN B O 1
ATOM 1929 N N . LYS B 1 55 ? 7.719 19.297 4.203 1 92.62 55 LYS B N 1
ATOM 1930 C CA . LYS B 1 55 ? 8.484 18.484 5.141 1 92.62 55 LYS B CA 1
ATOM 1931 C C . LYS B 1 55 ? 8.711 17.078 4.586 1 92.62 55 LYS B C 1
ATOM 1933 O O . LYS B 1 55 ? 9.758 16.484 4.812 1 92.62 55 LYS B O 1
ATOM 1938 N N . ALA B 1 56 ? 7.75 16.562 3.871 1 93.19 56 ALA B N 1
ATOM 1939 C CA . ALA B 1 56 ? 7.863 15.195 3.359 1 93.19 56 ALA B CA 1
ATOM 1940 C C . ALA B 1 56 ? 9.039 15.07 2.393 1 93.19 56 ALA B C 1
ATOM 1942 O O . ALA B 1 56 ? 9.766 14.07 2.414 1 93.19 56 ALA B O 1
ATOM 1943 N N . SER B 1 57 ? 9.219 16.062 1.617 1 94.56 57 SER B N 1
ATOM 1944 C CA . SER B 1 57 ? 10.305 16.047 0.641 1 94.56 57 SER B CA 1
ATOM 1945 C C . SER B 1 57 ? 11.664 16.109 1.327 1 94.56 57 SER B C 1
ATOM 1947 O O . SER B 1 57 ? 12.594 15.398 0.941 1 94.56 57 SER B O 1
ATOM 1949 N N . VAL B 1 58 ? 11.781 16.984 2.361 1 95.06 58 VAL B N 1
ATOM 1950 C CA . VAL B 1 58 ? 13.039 17.094 3.09 1 95.06 58 VAL B CA 1
ATOM 1951 C C . VAL B 1 58 ? 13.32 15.789 3.834 1 95.06 58 VAL B C 1
ATOM 1953 O O . VAL B 1 58 ? 14.453 15.297 3.832 1 95.06 58 VAL B O 1
ATOM 1956 N N . VAL B 1 59 ? 12.328 15.219 4.395 1 94.94 59 VAL B N 1
ATOM 1957 C CA . VAL B 1 59 ? 12.469 13.992 5.168 1 94.94 59 VAL B CA 1
ATOM 1958 C C . VAL B 1 59 ? 12.852 12.836 4.242 1 94.94 59 VAL B C 1
ATOM 1960 O O . VAL B 1 59 ? 13.75 12.055 4.559 1 94.94 59 VAL B O 1
ATOM 1963 N N . ALA B 1 60 ? 12.164 12.742 3.111 1 94.81 60 ALA B N 1
ATOM 1964 C CA . ALA B 1 60 ? 12.5 11.695 2.146 1 94.81 60 ALA B CA 1
ATOM 1965 C C . ALA B 1 60 ? 13.961 11.789 1.717 1 94.81 60 ALA B C 1
ATOM 1967 O O . ALA B 1 60 ? 14.688 10.797 1.763 1 94.81 60 ALA B O 1
ATOM 1968 N N . ASP B 1 61 ? 14.359 12.984 1.4 1 93.56 61 ASP B N 1
ATOM 1969 C CA . ASP B 1 61 ? 15.734 13.18 0.96 1 93.56 61 ASP B CA 1
ATOM 1970 C C . ASP B 1 61 ? 16.719 12.867 2.084 1 93.56 61 ASP B C 1
ATOM 1972 O O . ASP B 1 61 ? 17.766 12.266 1.849 1 93.56 61 ASP B O 1
ATOM 1976 N N . SER B 1 62 ? 16.406 13.336 3.264 1 95.19 62 SER B N 1
ATOM 1977 C CA . SER B 1 62 ? 17.266 13.062 4.41 1 95.19 62 SER B CA 1
ATOM 1978 C C . SER B 1 62 ? 17.391 11.562 4.664 1 95.19 62 SER B C 1
ATOM 1980 O O . SER B 1 62 ? 18.5 11.062 4.902 1 95.19 62 SER B O 1
ATOM 1982 N N . PHE B 1 63 ? 16.312 10.883 4.598 1 94.62 63 PHE B N 1
ATOM 1983 C CA . PHE B 1 63 ? 16.281 9.453 4.875 1 94.62 63 PHE B CA 1
ATOM 1984 C C . PHE B 1 63 ? 17.094 8.672 3.85 1 94.62 63 PHE B C 1
ATOM 1986 O O . PHE B 1 63 ? 17.906 7.832 4.211 1 94.62 63 PHE B O 1
ATOM 1993 N N . PHE B 1 64 ? 16.922 8.945 2.564 1 91.56 64 PHE B N 1
ATOM 1994 C CA . PHE B 1 64 ? 17.578 8.18 1.513 1 91.56 64 PHE B CA 1
ATOM 1995 C C . PHE B 1 64 ? 19.047 8.578 1.396 1 91.56 64 PHE B C 1
ATOM 1997 O O . PHE B 1 64 ? 19.875 7.785 0.946 1 91.56 64 PHE B O 1
ATOM 2004 N N . ALA B 1 65 ? 19.344 9.789 1.821 1 86.88 65 ALA B N 1
ATOM 2005 C CA . ALA B 1 65 ? 20.75 10.195 1.877 1 86.88 65 ALA B CA 1
ATOM 2006 C C . ALA B 1 65 ? 21.5 9.422 2.959 1 86.88 65 ALA B C 1
ATOM 2008 O O . ALA B 1 65 ? 22.672 9.102 2.797 1 86.88 65 ALA B O 1
ATOM 2009 N N . ALA B 1 66 ? 20.812 9.125 3.979 1 84.62 66 ALA B N 1
ATOM 2010 C CA . ALA B 1 66 ? 21.406 8.414 5.102 1 84.62 66 ALA B CA 1
ATOM 2011 C C . ALA B 1 66 ? 21.391 6.906 4.863 1 84.62 66 ALA B C 1
ATOM 2013 O O . ALA B 1 66 ? 22.281 6.188 5.344 1 84.62 66 ALA B O 1
ATOM 2014 N N . ALA B 1 67 ? 20.328 6.406 4.262 1 73.62 67 ALA B N 1
ATOM 2015 C CA . ALA B 1 67 ? 20.109 4.973 4.074 1 73.62 67 ALA B CA 1
ATOM 2016 C C . ALA B 1 67 ? 20.938 4.441 2.906 1 73.62 67 ALA B C 1
ATOM 2018 O O . ALA B 1 67 ? 20.875 3.252 2.586 1 73.62 67 ALA B O 1
ATOM 2019 N N . GLN B 1 68 ? 22.281 4.824 2.787 1 63.16 68 GLN B N 1
ATOM 2020 C CA . GLN B 1 68 ? 23.078 4.266 1.697 1 63.16 68 GLN B CA 1
ATOM 2021 C C . GLN B 1 68 ? 23.141 2.744 1.783 1 63.16 68 GLN B C 1
ATOM 2023 O O . GLN B 1 68 ? 23.844 2.189 2.623 1 63.16 68 GLN B O 1
ATOM 2028 N N . GLN B 1 69 ? 22.062 2.127 1.515 1 59.66 69 GLN B N 1
ATOM 2029 C CA . GLN B 1 69 ? 22.141 0.686 1.73 1 59.66 69 GLN B CA 1
ATOM 2030 C C . GLN B 1 69 ? 22.766 -0.017 0.525 1 59.66 69 GLN B C 1
ATOM 2032 O O . GLN B 1 69 ? 22.344 0.202 -0.612 1 59.66 69 GLN B O 1
ATOM 2037 N N . ARG B 1 70 ? 24.062 -0.362 0.721 1 61.78 70 ARG B N 1
ATOM 2038 C CA . ARG B 1 70 ? 24.609 -1.341 -0.213 1 61.78 70 ARG B CA 1
ATOM 2039 C C . ARG B 1 70 ? 23.781 -2.621 -0.212 1 61.78 70 ARG B C 1
ATOM 2041 O O . ARG B 1 70 ? 23.594 -3.248 0.834 1 61.78 70 ARG B O 1
ATOM 2048 N N . ILE B 1 71 ? 22.953 -2.768 -1.233 1 69.88 71 ILE B N 1
ATOM 2049 C CA . ILE B 1 71 ? 22.172 -3.99 -1.364 1 69.88 71 ILE B CA 1
ATOM 2050 C C . ILE B 1 71 ? 23 -5.055 -2.092 1 69.88 71 ILE B C 1
ATOM 2052 O O . ILE B 1 71 ? 23.516 -4.805 -3.18 1 69.88 71 ILE B O 1
ATOM 2056 N N . HIS B 1 72 ? 23.422 -5.988 -1.301 1 83.12 72 HIS B N 1
ATOM 2057 C CA . HIS B 1 72 ? 24.047 -7.145 -1.938 1 83.12 72 HIS B CA 1
ATOM 2058 C C . HIS B 1 72 ? 22.984 -8.141 -2.412 1 83.12 72 HIS B C 1
ATOM 2060 O O . HIS B 1 72 ? 22.109 -8.539 -1.638 1 83.12 72 HIS B O 1
ATOM 2066 N N . THR B 1 73 ? 23.109 -8.414 -3.727 1 92.5 73 THR B N 1
ATOM 2067 C CA . THR B 1 73 ? 22.203 -9.414 -4.281 1 92.5 73 THR B CA 1
ATOM 2068 C C . THR B 1 73 ? 22.656 -10.82 -3.898 1 92.5 73 THR B C 1
ATOM 2070 O O . THR B 1 73 ? 23.734 -11.258 -4.273 1 92.5 73 THR B O 1
ATOM 2073 N N . PRO B 1 74 ? 21.875 -11.508 -3.117 1 95.12 74 PRO B N 1
ATOM 2074 C CA . PRO B 1 74 ? 22.266 -12.891 -2.799 1 95.12 74 PRO B CA 1
ATOM 2075 C C . PRO B 1 74 ? 22.484 -13.742 -4.047 1 95.12 74 PRO B C 1
ATOM 2077 O O . PRO B 1 74 ? 21.797 -13.547 -5.059 1 95.12 74 PRO B O 1
ATOM 2080 N N . ASP B 1 75 ? 23.453 -14.602 -3.982 1 96.19 75 ASP B N 1
ATOM 2081 C CA . ASP B 1 75 ? 23.781 -15.523 -5.062 1 96.19 75 ASP B CA 1
ATOM 2082 C C . ASP B 1 75 ? 24.203 -16.875 -4.516 1 96.19 75 ASP B C 1
ATOM 2084 O O . ASP B 1 75 ? 25.391 -17.203 -4.48 1 96.19 75 ASP B O 1
ATOM 2088 N N . THR B 1 76 ? 23.266 -17.672 -4.199 1 97.19 76 THR B N 1
ATOM 2089 C CA . THR B 1 76 ? 23.516 -18.984 -3.592 1 97.19 76 THR B CA 1
ATOM 2090 C C . THR B 1 76 ? 23.484 -20.078 -4.645 1 97.19 76 THR B C 1
ATOM 2092 O O . THR B 1 76 ? 23.797 -21.234 -4.348 1 97.19 76 THR B O 1
ATOM 2095 N N . GLY B 1 77 ? 23.047 -19.766 -5.797 1 96.62 77 GLY B N 1
ATOM 2096 C CA . GLY B 1 77 ? 22.906 -20.75 -6.855 1 96.62 77 GLY B CA 1
ATOM 2097 C C . GLY B 1 77 ? 21.5 -21.297 -6.969 1 96.62 77 GLY B C 1
ATOM 2098 O O . GLY B 1 77 ? 21.234 -22.219 -7.746 1 96.62 77 GLY B O 1
ATOM 2099 N N . SER B 1 78 ? 20.594 -20.703 -6.211 1 97.62 78 SER B N 1
ATOM 2100 C CA . SER B 1 78 ? 19.188 -21.109 -6.215 1 97.62 78 SER B CA 1
ATOM 2101 C C . SER B 1 78 ? 18.266 -19.891 -6.203 1 97.62 78 SER B C 1
ATOM 2103 O O . SER B 1 78 ? 18.312 -19.078 -5.273 1 97.62 78 SER B O 1
ATOM 2105 N N . VAL B 1 79 ? 17.438 -19.766 -7.215 1 97.31 79 VAL B N 1
ATOM 2106 C CA . VAL B 1 79 ? 16.5 -18.656 -7.309 1 97.31 79 VAL B CA 1
ATOM 2107 C C . VAL B 1 79 ? 15.602 -18.641 -6.07 1 97.31 79 VAL B C 1
ATOM 2109 O O . VAL B 1 79 ? 15.359 -17.578 -5.492 1 97.31 79 VAL B O 1
ATOM 2112 N N . GLU B 1 80 ? 15.164 -19.812 -5.688 1 97.5 80 GLU B N 1
ATOM 2113 C CA . GLU B 1 80 ? 14.289 -19.906 -4.523 1 97.5 80 GLU B CA 1
ATOM 2114 C C . GLU B 1 80 ? 14.984 -19.391 -3.27 1 97.5 80 GLU B C 1
ATOM 2116 O O . GLU B 1 80 ? 14.43 -18.547 -2.553 1 97.5 80 GLU B O 1
ATOM 2121 N N . LYS B 1 81 ? 16.219 -19.828 -3.02 1 98.06 81 LYS B N 1
ATOM 2122 C CA . LYS B 1 81 ? 16.953 -19.406 -1.828 1 98.06 81 LYS B CA 1
ATOM 2123 C C . LYS B 1 81 ? 17.266 -17.922 -1.861 1 98.06 81 LYS B C 1
ATOM 2125 O O . LYS B 1 81 ? 17.156 -17.234 -0.842 1 98.06 81 LYS B O 1
ATOM 2130 N N . ASP B 1 82 ? 17.625 -17.438 -2.982 1 98.25 82 ASP B N 1
ATOM 2131 C CA . ASP B 1 82 ? 17.969 -16.016 -3.125 1 98.25 82 ASP B CA 1
ATOM 2132 C C . ASP B 1 82 ? 16.75 -15.133 -2.891 1 98.25 82 ASP B C 1
ATOM 2134 O O . ASP B 1 82 ? 16.844 -14.094 -2.236 1 98.25 82 ASP B O 1
ATOM 2138 N N . LEU B 1 83 ? 15.578 -15.539 -3.42 1 98.19 83 LEU B N 1
ATOM 2139 C CA . LEU B 1 83 ? 14.359 -14.766 -3.223 1 98.19 83 LEU B CA 1
ATOM 2140 C C . LEU B 1 83 ? 13.922 -14.805 -1.763 1 98.19 83 LEU B C 1
ATOM 2142 O O . LEU B 1 83 ? 13.445 -13.797 -1.226 1 98.19 83 LEU B O 1
ATOM 2146 N N . LEU B 1 84 ? 14.094 -15.984 -1.138 1 98.38 84 LEU B N 1
ATOM 2147 C CA . LEU B 1 84 ? 13.773 -16.109 0.279 1 98.38 84 LEU B CA 1
ATOM 2148 C C . LEU B 1 84 ? 14.641 -15.172 1.118 1 98.38 84 LEU B C 1
ATOM 2150 O O . LEU B 1 84 ? 14.141 -14.523 2.039 1 98.38 84 LEU B O 1
ATOM 2154 N N . LEU B 1 85 ? 15.891 -15.094 0.802 1 97.5 85 LEU B N 1
ATOM 2155 C CA . LEU B 1 85 ? 16.812 -14.211 1.512 1 97.5 85 LEU B CA 1
ATOM 2156 C C . LEU B 1 85 ? 16.438 -12.742 1.299 1 97.5 85 LEU B C 1
ATOM 2158 O O . LEU B 1 85 ? 16.359 -11.969 2.256 1 97.5 85 LEU B O 1
ATOM 2162 N N . GLN B 1 86 ? 16.172 -12.391 0.087 1 97.12 86 GLN B N 1
ATOM 2163 C CA . GLN B 1 86 ? 15.844 -10.992 -0.196 1 97.12 86 GLN B CA 1
ATOM 2164 C C . GLN B 1 86 ? 14.547 -10.586 0.483 1 97.12 86 GLN B C 1
ATOM 2166 O O . GLN B 1 86 ? 14.484 -9.547 1.152 1 97.12 86 GLN B O 1
ATOM 2171 N N . LEU B 1 87 ? 13.492 -11.375 0.281 1 97.56 87 LEU B N 1
ATOM 2172 C CA . LEU B 1 87 ? 12.195 -11.047 0.848 1 97.56 87 LEU B CA 1
ATOM 2173 C C . LEU B 1 87 ? 12.234 -11.094 2.371 1 97.56 87 LEU B C 1
ATOM 2175 O O . LEU B 1 87 ? 11.617 -10.266 3.039 1 97.56 87 LEU B O 1
ATOM 2179 N N . GLY B 1 88 ? 12.906 -12.086 2.904 1 96.62 88 GLY B N 1
ATOM 2180 C CA . GLY B 1 88 ? 13.07 -12.172 4.348 1 96.62 88 GLY B CA 1
ATOM 2181 C C . GLY B 1 88 ? 13.781 -10.977 4.941 1 96.62 88 GLY B C 1
ATOM 2182 O O . GLY B 1 88 ? 13.328 -10.414 5.941 1 96.62 88 GLY B O 1
ATOM 2183 N N . ASN B 1 89 ? 14.898 -10.562 4.336 1 94.44 89 ASN B N 1
ATOM 2184 C CA . ASN B 1 89 ? 15.633 -9.391 4.777 1 94.44 89 ASN B CA 1
ATOM 2185 C C . ASN B 1 89 ? 14.773 -8.125 4.699 1 94.44 89 ASN B C 1
ATOM 2187 O O . ASN B 1 89 ? 14.844 -7.27 5.586 1 94.44 89 ASN B O 1
ATOM 2191 N N . LEU B 1 90 ? 14.031 -8.062 3.654 1 95 90 LEU B N 1
ATOM 2192 C CA . LEU B 1 90 ? 13.141 -6.922 3.492 1 95 90 LEU B CA 1
ATOM 2193 C C . LEU B 1 90 ? 12.078 -6.895 4.594 1 95 90 LEU B C 1
ATOM 2195 O O . LEU B 1 90 ? 11.836 -5.852 5.199 1 95 90 LEU B O 1
ATOM 2199 N N . SER B 1 91 ? 11.453 -8.031 4.812 1 96.12 91 SER B N 1
ATOM 2200 C CA . SER B 1 91 ? 10.453 -8.141 5.871 1 96.12 91 SER B CA 1
ATOM 2201 C C . SER B 1 91 ? 11.031 -7.73 7.223 1 96.12 91 SER B C 1
ATOM 2203 O O . SER B 1 91 ? 10.414 -6.961 7.957 1 96.12 91 SER B O 1
ATOM 2205 N N . ASP B 1 92 ? 12.242 -8.195 7.543 1 94.5 92 ASP B N 1
ATOM 2206 C CA . ASP B 1 92 ? 12.914 -7.855 8.789 1 94.5 92 ASP B CA 1
ATOM 2207 C C . ASP B 1 92 ? 13.172 -6.355 8.883 1 94.5 92 ASP B C 1
ATOM 2209 O O . ASP B 1 92 ? 12.961 -5.746 9.938 1 94.5 92 ASP B O 1
ATOM 2213 N N . PHE B 1 93 ? 13.617 -5.832 7.867 1 92.12 93 PHE B N 1
ATOM 2214 C CA . PHE B 1 93 ? 13.93 -4.41 7.836 1 92.12 93 PHE B CA 1
ATOM 2215 C C . PHE B 1 93 ? 12.68 -3.574 8.062 1 92.12 93 PHE B C 1
ATOM 2217 O O . PHE B 1 93 ? 12.703 -2.607 8.828 1 92.12 93 PHE B O 1
ATOM 2224 N N . LEU B 1 94 ? 11.555 -3.953 7.379 1 93.25 94 LEU B N 1
ATOM 2225 C CA . LEU B 1 94 ? 10.328 -3.164 7.418 1 93.25 94 LEU B CA 1
ATOM 2226 C C . LEU B 1 94 ? 9.711 -3.191 8.812 1 93.25 94 LEU B C 1
ATOM 2228 O O . LEU B 1 94 ? 8.844 -2.367 9.133 1 93.25 94 LEU B O 1
ATOM 2232 N N . GLU B 1 95 ? 10.133 -4.062 9.688 1 91.56 95 GLU B N 1
ATOM 2233 C CA . GLU B 1 95 ? 9.648 -4.141 11.062 1 91.56 95 GLU B CA 1
ATOM 2234 C C . GLU B 1 95 ? 10.461 -3.236 11.984 1 91.56 95 GLU B C 1
ATOM 2236 O O . GLU B 1 95 ? 10.109 -3.059 13.148 1 91.56 95 GLU B O 1
ATOM 2241 N N . THR B 1 96 ? 11.523 -2.639 11.508 1 91.06 96 THR B N 1
ATOM 2242 C CA . THR B 1 96 ? 12.359 -1.736 12.297 1 91.06 96 THR B CA 1
ATOM 2243 C C . THR B 1 96 ? 11.797 -0.317 12.266 1 91.06 96 THR B C 1
ATOM 2245 O O . THR B 1 96 ? 10.844 -0.035 11.531 1 91.06 96 THR B O 1
ATOM 2248 N N . ASP B 1 97 ? 12.398 0.561 13 1 88.56 97 ASP B N 1
ATOM 2249 C CA . ASP B 1 97 ? 12.016 1.97 13.008 1 88.56 97 ASP B CA 1
ATOM 2250 C C . ASP B 1 97 ? 12.281 2.621 11.656 1 88.56 97 ASP B C 1
ATOM 2252 O O . ASP B 1 97 ? 11.484 3.43 11.18 1 88.56 97 ASP B O 1
ATOM 2256 N N . ARG B 1 98 ? 13.391 2.223 11.047 1 89.31 98 ARG B N 1
ATOM 2257 C CA . ARG B 1 98 ? 13.711 2.75 9.719 1 89.31 98 ARG B CA 1
ATOM 2258 C C . ARG B 1 98 ? 12.727 2.24 8.68 1 89.31 98 ARG B C 1
ATOM 2260 O O . ARG B 1 98 ? 12.352 2.975 7.758 1 89.31 98 ARG B O 1
ATOM 2267 N N . GLY B 1 99 ? 12.336 0.983 8.867 1 91.56 99 GLY B N 1
ATOM 2268 C CA . GLY B 1 99 ? 11.336 0.42 7.973 1 91.56 99 GLY B CA 1
ATOM 2269 C C . GLY B 1 99 ? 9.992 1.108 8.07 1 91.56 99 GLY B C 1
ATOM 2270 O O . GLY B 1 99 ? 9.297 1.265 7.062 1 91.56 99 GLY B O 1
ATOM 2271 N N . ARG B 1 100 ? 9.672 1.535 9.234 1 90.81 100 ARG B N 1
ATOM 2272 C CA . ARG B 1 100 ? 8.422 2.252 9.445 1 90.81 100 ARG B CA 1
ATOM 2273 C C . ARG B 1 100 ? 8.398 3.561 8.664 1 90.81 100 ARG B C 1
ATOM 2275 O O . ARG B 1 100 ? 7.344 3.99 8.188 1 90.81 100 ARG B O 1
ATOM 2282 N N . VAL B 1 101 ? 9.531 4.18 8.477 1 92.44 101 VAL B N 1
ATOM 2283 C CA . VAL B 1 101 ? 9.633 5.422 7.715 1 92.44 101 VAL B CA 1
ATOM 2284 C C . VAL B 1 101 ? 9.234 5.172 6.262 1 92.44 101 VAL B C 1
ATOM 2286 O O . VAL B 1 101 ? 8.602 6.016 5.633 1 92.44 101 VAL B O 1
ATOM 2289 N N . ILE B 1 102 ? 9.555 3.984 5.77 1 93.88 102 ILE B N 1
ATOM 2290 C CA . ILE B 1 102 ? 9.211 3.646 4.391 1 93.88 102 ILE B CA 1
ATOM 2291 C C . ILE B 1 102 ? 7.695 3.639 4.227 1 93.88 102 ILE B C 1
ATOM 2293 O O . ILE B 1 102 ? 7.164 4.227 3.281 1 93.88 102 ILE B O 1
ATOM 2297 N N . THR B 1 103 ? 6.973 3.043 5.152 1 93.56 103 THR B N 1
ATOM 2298 C CA . THR B 1 103 ? 5.516 2.986 5.09 1 93.56 103 THR B CA 1
ATOM 2299 C C . THR B 1 103 ? 4.914 4.383 5.219 1 93.56 103 THR B C 1
ATOM 2301 O O . THR B 1 103 ? 3.926 4.703 4.555 1 93.56 103 THR B O 1
ATOM 2304 N N . GLU B 1 104 ? 5.551 5.184 6.016 1 93.12 104 GLU B N 1
ATOM 2305 C CA . GLU B 1 104 ? 5.086 6.559 6.172 1 93.12 104 GLU B CA 1
ATOM 2306 C C . GLU B 1 104 ? 5.309 7.363 4.898 1 93.12 104 GLU B C 1
ATOM 2308 O O . GLU B 1 104 ? 4.469 8.188 4.523 1 93.12 104 GLU B O 1
ATOM 2313 N N . LEU B 1 105 ? 6.453 7.156 4.27 1 94.81 105 LEU B N 1
ATOM 2314 C CA . LEU B 1 105 ? 6.738 7.859 3.023 1 94.81 105 LEU B CA 1
ATOM 2315 C C . LEU B 1 105 ? 5.789 7.418 1.918 1 94.81 105 LEU B C 1
ATOM 2317 O O . LEU B 1 105 ? 5.352 8.234 1.106 1 94.81 105 LEU B O 1
ATOM 2321 N N . ILE B 1 106 ? 5.438 6.102 1.913 1 96.62 106 ILE B N 1
ATOM 2322 C CA . ILE B 1 106 ? 4.461 5.613 0.949 1 96.62 106 ILE B CA 1
ATOM 2323 C C . ILE B 1 106 ? 3.119 6.305 1.179 1 96.62 106 ILE B C 1
ATOM 2325 O O . ILE B 1 106 ? 2.463 6.734 0.226 1 96.62 106 ILE B O 1
ATOM 2329 N N . ALA B 1 107 ? 2.773 6.426 2.416 1 94.75 107 ALA B N 1
ATOM 2330 C CA . ALA B 1 107 ? 1.533 7.113 2.758 1 94.75 107 ALA B CA 1
ATOM 2331 C C . ALA B 1 107 ? 1.548 8.555 2.248 1 94.75 107 ALA B C 1
ATOM 2333 O O . ALA B 1 107 ? 0.591 9 1.611 1 94.75 107 ALA B O 1
ATOM 2334 N N . GLN B 1 108 ? 2.639 9.273 2.463 1 92.88 108 GLN B N 1
ATOM 2335 C CA . GLN B 1 108 ? 2.756 10.664 2.029 1 92.88 108 GLN B CA 1
ATOM 2336 C C . GLN B 1 108 ? 2.773 10.766 0.506 1 92.88 108 GLN B C 1
ATOM 2338 O O . GLN B 1 108 ? 2.268 11.734 -0.062 1 92.88 108 GLN B O 1
ATOM 2343 N N . GLY B 1 109 ? 3.334 9.766 -0.091 1 95 109 GLY B N 1
ATOM 2344 C CA . GLY B 1 109 ? 3.451 9.75 -1.54 1 95 109 GLY B CA 1
ATOM 2345 C C . GLY B 1 109 ? 2.109 9.695 -2.246 1 95 109 GLY B C 1
ATOM 2346 O O . GLY B 1 109 ? 2.02 9.984 -3.441 1 95 109 GLY B O 1
ATOM 2347 N N . GLN B 1 110 ? 1.042 9.312 -1.509 1 93.31 110 GLN B N 1
ATOM 2348 C CA . GLN B 1 110 ? -0.289 9.289 -2.107 1 93.31 110 GLN B CA 1
ATOM 2349 C C . GLN B 1 110 ? -0.787 10.703 -2.396 1 93.31 110 GLN B C 1
ATOM 2351 O O . GLN B 1 110 ? -1.7 10.891 -3.201 1 93.31 110 GLN B O 1
ATOM 2356 N N . PHE B 1 111 ? -0.114 11.719 -1.788 1 88.94 111 PHE B N 1
ATOM 2357 C CA . PHE B 1 111 ? -0.56 13.102 -1.911 1 88.94 111 PHE B CA 1
ATOM 2358 C C . PHE B 1 111 ? 0.527 13.961 -2.537 1 88.94 111 PHE B C 1
ATOM 2360 O O . PHE B 1 111 ? 0.296 15.133 -2.842 1 88.94 111 PHE B O 1
ATOM 2367 N N . ASP B 1 112 ? 1.693 13.359 -2.662 1 92.81 112 ASP B N 1
ATOM 2368 C CA . ASP B 1 112 ? 2.855 14.117 -3.111 1 92.81 112 ASP B CA 1
ATOM 2369 C C . ASP B 1 112 ? 3.684 13.312 -4.113 1 92.81 112 ASP B C 1
ATOM 2371 O O . ASP B 1 112 ? 4.449 12.43 -3.725 1 92.81 112 ASP B O 1
ATOM 2375 N N . GLN B 1 113 ? 3.598 13.688 -5.316 1 93.12 113 GLN B N 1
ATOM 2376 C CA . GLN B 1 113 ? 4.234 12.922 -6.383 1 93.12 113 GLN B CA 1
ATOM 2377 C C . GLN B 1 113 ? 5.754 12.953 -6.25 1 93.12 113 GLN B C 1
ATOM 2379 O O . GLN B 1 113 ? 6.434 11.992 -6.617 1 93.12 113 GLN B O 1
ATOM 2384 N N . ASP B 1 114 ? 6.285 14.023 -5.707 1 93.19 114 ASP B N 1
ATOM 2385 C CA . ASP B 1 114 ? 7.73 14.102 -5.52 1 93.19 114 ASP B CA 1
ATOM 2386 C C . ASP B 1 114 ? 8.211 13.086 -4.488 1 93.19 114 ASP B C 1
ATOM 2388 O O . ASP B 1 114 ? 9.258 12.469 -4.66 1 93.19 114 ASP B O 1
ATOM 2392 N N . VAL B 1 115 ? 7.453 12.922 -3.451 1 94.94 115 VAL B N 1
ATOM 2393 C CA . VAL B 1 115 ? 7.777 11.93 -2.426 1 94.94 115 VAL B CA 1
ATOM 2394 C C . VAL B 1 115 ? 7.645 10.523 -3.002 1 94.94 115 VAL B C 1
ATOM 2396 O O . VAL B 1 115 ? 8.508 9.672 -2.785 1 94.94 115 VAL B O 1
ATOM 2399 N N . ALA B 1 116 ? 6.617 10.328 -3.811 1 96.25 116 ALA B N 1
ATOM 2400 C CA . ALA B 1 116 ? 6.418 9.031 -4.457 1 96.25 116 ALA B CA 1
ATOM 2401 C C . ALA B 1 116 ? 7.586 8.703 -5.383 1 96.25 116 ALA B C 1
ATOM 2403 O O . ALA B 1 116 ? 8.117 7.586 -5.352 1 96.25 116 ALA B O 1
ATOM 2404 N N . ASN B 1 117 ? 7.918 9.688 -6.16 1 95.56 117 ASN B N 1
ATOM 2405 C CA . ASN B 1 117 ? 9.031 9.484 -7.078 1 95.56 117 ASN B CA 1
ATOM 2406 C C . ASN B 1 117 ? 10.328 9.18 -6.328 1 95.56 117 ASN B C 1
ATOM 2408 O O . ASN B 1 117 ? 11.133 8.359 -6.781 1 95.56 117 ASN B O 1
ATOM 2412 N N . ALA B 1 118 ? 10.523 9.797 -5.16 1 93.44 118 ALA B N 1
ATOM 2413 C CA . ALA B 1 118 ? 11.734 9.602 -4.363 1 93.44 118 ALA B CA 1
ATOM 2414 C C . ALA B 1 118 ? 11.828 8.156 -3.867 1 93.44 118 ALA B C 1
ATOM 2416 O O . ALA B 1 118 ? 12.859 7.508 -4.043 1 93.44 118 ALA B O 1
ATOM 2417 N N . TYR B 1 119 ? 10.742 7.578 -3.289 1 95.25 119 TYR B N 1
ATOM 2418 C CA . TYR B 1 119 ? 10.883 6.219 -2.773 1 95.25 119 TYR B CA 1
ATOM 2419 C C . TYR B 1 119 ? 10.844 5.199 -3.904 1 95.25 119 TYR B C 1
ATOM 2421 O O . TYR B 1 119 ? 11.406 4.105 -3.781 1 95.25 119 TYR B O 1
ATOM 2429 N N . ARG B 1 120 ? 10.188 5.539 -5.031 1 96.69 120 ARG B N 1
ATOM 2430 C CA . ARG B 1 120 ? 10.18 4.625 -6.168 1 96.69 120 ARG B CA 1
ATOM 2431 C C . ARG B 1 120 ? 11.57 4.48 -6.77 1 96.69 120 ARG B C 1
ATOM 2433 O O . ARG B 1 120 ? 12.016 3.371 -7.059 1 96.69 120 ARG B O 1
ATOM 2440 N N . THR B 1 121 ? 12.258 5.566 -6.871 1 94.25 121 THR B N 1
ATOM 2441 C CA . THR B 1 121 ? 13.547 5.574 -7.562 1 94.25 121 THR B CA 1
ATOM 2442 C C . THR B 1 121 ? 14.672 5.184 -6.613 1 94.25 121 THR B C 1
ATOM 2444 O O . THR B 1 121 ? 15.594 4.461 -6.996 1 94.25 121 THR B O 1
ATOM 2447 N N . ARG B 1 122 ? 14.555 5.602 -5.363 1 92.38 122 ARG B N 1
ATOM 2448 C CA . ARG B 1 122 ? 15.711 5.488 -4.48 1 92.38 122 ARG B CA 1
ATOM 2449 C C . ARG B 1 122 ? 15.586 4.266 -3.572 1 92.38 122 ARG B C 1
ATOM 2451 O O . ARG B 1 122 ? 16.578 3.795 -3.02 1 92.38 122 ARG B O 1
ATOM 2458 N N . TYR B 1 123 ? 14.414 3.76 -3.377 1 93 123 TYR B N 1
ATOM 2459 C CA . TYR B 1 123 ? 14.227 2.611 -2.498 1 93 123 TYR B CA 1
ATOM 2460 C C . TYR B 1 123 ? 13.766 1.392 -3.285 1 93 123 TYR B C 1
ATOM 2462 O O . TYR B 1 123 ? 14.383 0.326 -3.213 1 93 123 TYR B O 1
ATOM 2470 N N . PHE B 1 124 ? 12.805 1.529 -4.129 1 95.06 124 PHE B N 1
ATOM 2471 C CA . PHE B 1 124 ? 12.164 0.374 -4.746 1 95.06 124 PHE B CA 1
ATOM 2472 C C . PHE B 1 124 ? 12.891 -0.039 -6.016 1 95.06 124 PHE B C 1
ATOM 2474 O O . PHE B 1 124 ? 13.086 -1.23 -6.27 1 95.06 124 PHE B O 1
ATOM 2481 N N . ALA B 1 125 ? 13.328 0.893 -6.82 1 94.5 125 ALA B N 1
ATOM 2482 C CA . ALA B 1 125 ? 13.969 0.565 -8.094 1 94.5 125 ALA B CA 1
ATOM 2483 C C . ALA B 1 125 ? 15.203 -0.302 -7.875 1 94.5 125 ALA B C 1
ATOM 2485 O O . ALA B 1 125 ? 15.352 -1.354 -8.5 1 94.5 125 ALA B O 1
ATOM 2486 N N . PRO B 1 126 ? 16.109 0.072 -6.949 1 92.94 126 PRO B N 1
ATOM 2487 C CA . PRO B 1 126 ? 17.281 -0.774 -6.742 1 92.94 126 PRO B CA 1
ATOM 2488 C C . PRO B 1 126 ? 16.922 -2.174 -6.25 1 92.94 126 PRO B C 1
ATOM 2490 O O . PRO B 1 126 ? 17.594 -3.148 -6.605 1 92.94 126 PRO B O 1
ATOM 2493 N N . ARG B 1 127 ? 15.969 -2.352 -5.457 1 93.62 127 ARG B N 1
ATOM 2494 C CA . ARG B 1 127 ? 15.555 -3.645 -4.918 1 93.62 127 ARG B CA 1
ATOM 2495 C C . ARG B 1 127 ? 14.898 -4.5 -6 1 93.62 127 ARG B C 1
ATOM 2497 O O . ARG B 1 127 ? 15.078 -5.723 -6.02 1 93.62 127 ARG B O 1
ATOM 2504 N N . ARG B 1 128 ? 14.133 -3.861 -6.836 1 96.12 128 ARG B N 1
ATOM 2505 C CA . ARG B 1 128 ? 13.555 -4.578 -7.969 1 96.12 128 ARG B CA 1
ATOM 2506 C C . ARG B 1 128 ? 14.641 -5.043 -8.93 1 96.12 128 ARG B C 1
ATOM 2508 O O . ARG B 1 128 ? 14.547 -6.133 -9.508 1 96.12 128 ARG B O 1
ATOM 2515 N N . LEU B 1 129 ? 15.633 -4.199 -9.125 1 95.12 129 LEU B N 1
ATOM 2516 C CA . LEU B 1 129 ? 16.75 -4.582 -9.977 1 95.12 129 LEU B CA 1
ATOM 2517 C C . LEU B 1 129 ? 17.469 -5.805 -9.406 1 95.12 129 LEU B C 1
ATOM 2519 O O . LEU B 1 129 ? 17.891 -6.684 -10.164 1 95.12 129 LEU B O 1
ATOM 2523 N N . GLU B 1 130 ? 17.594 -5.832 -8.133 1 95.31 130 GLU B N 1
ATOM 2524 C CA . GLU B 1 130 ? 18.172 -7.004 -7.477 1 95.31 130 GLU B CA 1
ATOM 2525 C C . GLU B 1 130 ? 17.328 -8.25 -7.738 1 95.31 130 GLU B C 1
ATOM 2527 O O . GLU B 1 130 ? 17.875 -9.32 -8.031 1 95.31 130 GLU B O 1
ATOM 2532 N N . ALA B 1 131 ? 16.094 -8.148 -7.566 1 97.5 131 ALA B N 1
ATOM 2533 C CA . ALA B 1 131 ? 15.195 -9.273 -7.832 1 97.5 131 ALA B CA 1
ATOM 2534 C C . ALA B 1 131 ? 15.305 -9.727 -9.281 1 97.5 131 ALA B C 1
ATOM 2536 O O . ALA B 1 131 ? 15.289 -10.93 -9.57 1 97.5 131 ALA B O 1
ATOM 2537 N N . ARG B 1 132 ? 15.336 -8.758 -10.203 1 97.06 132 ARG B N 1
ATOM 2538 C CA . ARG B 1 132 ? 15.508 -9.062 -11.617 1 97.06 132 ARG B CA 1
ATOM 2539 C C . ARG B 1 132 ? 16.781 -9.875 -11.852 1 97.06 132 ARG B C 1
ATOM 2541 O O . ARG B 1 132 ? 16.766 -10.852 -12.602 1 97.06 132 ARG B O 1
ATOM 2548 N N . GLU B 1 133 ? 17.828 -9.445 -11.195 1 97.31 133 GLU B N 1
ATOM 2549 C CA . GLU B 1 133 ? 19.094 -10.156 -11.32 1 97.31 133 GLU B CA 1
ATOM 2550 C C . GLU B 1 133 ? 18.969 -11.594 -10.836 1 97.31 133 GLU B C 1
ATOM 2552 O O . GLU B 1 133 ? 19.484 -12.516 -11.469 1 97.31 133 GLU B O 1
ATOM 2557 N N . ILE B 1 134 ? 18.328 -11.797 -9.742 1 97.75 134 ILE B N 1
ATOM 2558 C CA . ILE B 1 134 ? 18.125 -13.125 -9.188 1 97.75 134 ILE B CA 1
ATOM 2559 C C . ILE B 1 134 ? 17.344 -13.984 -10.18 1 97.75 134 ILE B C 1
ATOM 2561 O O . ILE B 1 134 ? 17.734 -15.125 -10.461 1 97.75 134 ILE B O 1
ATOM 2565 N N . LEU B 1 135 ? 16.25 -13.461 -10.758 1 97.44 135 LEU B N 1
ATOM 2566 C CA . LEU B 1 135 ? 15.414 -14.203 -11.688 1 97.44 135 LEU B CA 1
ATOM 2567 C C . LEU B 1 135 ? 16.156 -14.484 -12.992 1 97.44 135 LEU B C 1
ATOM 2569 O O . LEU B 1 135 ? 16.031 -15.57 -13.562 1 97.44 135 LEU B O 1
ATOM 2573 N N . GLN B 1 136 ? 16.922 -13.484 -13.445 1 96.88 136 GLN B N 1
ATOM 2574 C CA . GLN B 1 136 ? 17.719 -13.664 -14.664 1 96.88 136 GLN B CA 1
ATOM 2575 C C . GLN B 1 136 ? 18.734 -14.789 -14.492 1 96.88 136 GLN B C 1
ATOM 2577 O O . GLN B 1 136 ? 18.922 -15.609 -15.398 1 96.88 136 GLN B O 1
ATOM 2582 N N . ARG B 1 137 ? 19.391 -14.852 -13.383 1 96.56 137 ARG B N 1
ATOM 2583 C CA . ARG B 1 137 ? 20.328 -15.945 -13.094 1 96.56 137 ARG B CA 1
ATOM 2584 C C . ARG B 1 137 ? 19.609 -17.297 -13.125 1 96.56 137 ARG B C 1
ATOM 2586 O O . ARG B 1 137 ? 20.156 -18.281 -13.617 1 96.56 137 ARG B O 1
ATOM 2593 N N . GLY B 1 138 ? 18.422 -17.297 -12.547 1 95.19 138 GLY B N 1
ATOM 2594 C CA . GLY B 1 138 ? 17.625 -18.5 -12.602 1 95.19 138 GLY B CA 1
ATOM 2595 C C . GLY B 1 138 ? 17.266 -18.922 -14.016 1 95.19 138 GLY B C 1
ATOM 2596 O O . GLY B 1 138 ? 17.25 -20.125 -14.328 1 95.19 138 GLY B O 1
ATOM 2597 N N . LEU B 1 139 ? 16.938 -17.953 -14.875 1 95.06 139 LEU B N 1
ATOM 2598 C CA . LEU B 1 139 ? 16.672 -18.219 -16.281 1 95.06 139 LEU B CA 1
ATOM 2599 C C . LEU B 1 139 ? 17.906 -18.797 -16.969 1 95.06 139 LEU B C 1
ATOM 2601 O O . LEU B 1 139 ? 17.812 -19.797 -17.672 1 95.06 139 LEU B O 1
ATOM 2605 N N . ASP B 1 140 ? 19.016 -18.234 -16.672 1 95.25 140 ASP B N 1
ATOM 2606 C CA . ASP B 1 140 ? 20.281 -18.641 -17.266 1 95.25 140 ASP B CA 1
ATOM 2607 C C . ASP B 1 140 ? 20.656 -20.062 -16.844 1 95.25 140 ASP B C 1
ATOM 2609 O O . ASP B 1 140 ? 21.25 -20.812 -17.625 1 95.25 140 ASP B O 1
ATOM 2613 N N . ARG B 1 141 ? 20.266 -20.453 -15.68 1 95.12 141 ARG B N 1
ATOM 2614 C CA . ARG B 1 141 ? 20.562 -21.766 -15.133 1 95.12 141 ARG B CA 1
ATOM 2615 C C . ARG B 1 141 ? 19.516 -22.781 -15.562 1 95.12 141 ARG B C 1
ATOM 2617 O O . ARG B 1 141 ? 19.609 -23.969 -15.219 1 95.12 141 ARG B O 1
ATOM 2624 N N . GLY B 1 142 ? 18.422 -22.344 -16.141 1 93.75 142 GLY B N 1
ATOM 2625 C CA . GLY B 1 142 ? 17.359 -23.234 -16.609 1 93.75 142 GLY B CA 1
ATOM 2626 C C . GLY B 1 142 ? 16.359 -23.594 -15.523 1 93.75 142 GLY B C 1
ATOM 2627 O O . GLY B 1 142 ? 15.586 -24.547 -15.688 1 93.75 142 GLY B O 1
ATOM 2628 N N . GLU B 1 143 ? 16.359 -22.812 -14.406 1 93.31 143 GLU B N 1
ATOM 2629 C CA . GLU B 1 143 ? 15.43 -23.078 -13.305 1 93.31 143 GLU B CA 1
ATOM 2630 C C . GLU B 1 143 ? 14.031 -22.547 -13.625 1 93.31 143 GLU B C 1
ATOM 2632 O O . GLU B 1 143 ? 13.055 -22.953 -12.992 1 93.31 143 GLU B O 1
ATOM 2637 N N . LEU B 1 144 ? 14.023 -21.594 -14.602 1 93.88 144 LEU B N 1
ATOM 2638 C CA . LEU B 1 144 ? 12.773 -20.891 -14.891 1 93.88 144 LEU B CA 1
ATOM 2639 C C . LEU B 1 144 ? 12.43 -20.984 -16.375 1 93.88 144 LEU B C 1
ATOM 2641 O O . LEU B 1 144 ? 13.312 -21.203 -17.203 1 93.88 144 LEU B O 1
ATOM 2645 N N . LYS B 1 145 ? 11.195 -20.781 -16.625 1 90.75 145 LYS B N 1
ATOM 2646 C CA . LYS B 1 145 ? 10.758 -20.812 -18.031 1 90.75 145 LYS B CA 1
ATOM 2647 C C . LYS B 1 145 ? 11.234 -19.562 -18.766 1 90.75 145 LYS B C 1
ATOM 2649 O O . LYS B 1 145 ? 11.195 -18.453 -18.234 1 90.75 145 LYS B O 1
ATOM 2654 N N . LYS B 1 146 ? 11.602 -19.719 -20 1 88.38 146 LYS B N 1
ATOM 2655 C CA . LYS B 1 146 ? 12.188 -18.656 -20.797 1 88.38 146 LYS B CA 1
ATOM 2656 C C . LYS B 1 146 ? 11.156 -17.562 -21.094 1 88.38 146 LYS B C 1
ATOM 2658 O O . LYS B 1 146 ? 11.508 -16.406 -21.266 1 88.38 146 LYS B O 1
ATOM 2663 N N . ASP B 1 147 ? 9.859 -17.875 -21.094 1 87.38 147 ASP B N 1
ATOM 2664 C CA . ASP B 1 147 ? 8.836 -16.906 -21.516 1 87.38 147 ASP B CA 1
ATOM 2665 C C . ASP B 1 147 ? 8.156 -16.281 -20.297 1 87.38 147 ASP B C 1
ATOM 2667 O O . ASP B 1 147 ? 7.137 -15.609 -20.438 1 87.38 147 ASP B O 1
ATOM 2671 N N . MET B 1 148 ? 8.836 -16.469 -19.203 1 88.44 148 MET B N 1
ATOM 2672 C CA . MET B 1 148 ? 8.234 -15.914 -17.984 1 88.44 148 MET B CA 1
ATOM 2673 C C . MET B 1 148 ? 8.242 -14.391 -18.016 1 88.44 148 MET B C 1
ATOM 2675 O O . MET B 1 148 ? 9.094 -13.781 -18.656 1 88.44 148 MET B O 1
ATOM 2679 N N . ASN B 1 149 ? 7.285 -13.789 -17.359 1 92.62 149 ASN B N 1
ATOM 2680 C CA . ASN B 1 149 ? 7.234 -12.344 -17.188 1 92.62 149 ASN B CA 1
ATOM 2681 C C . ASN B 1 149 ? 7.949 -11.914 -15.906 1 92.62 149 ASN B C 1
ATOM 2683 O O . ASN B 1 149 ? 7.387 -12 -14.812 1 92.62 149 ASN B O 1
ATOM 2687 N N . ILE B 1 150 ? 9.172 -11.406 -16.078 1 95 150 ILE B N 1
ATOM 2688 C CA . ILE B 1 150 ? 10.047 -11.102 -14.945 1 95 150 ILE B CA 1
ATOM 2689 C C . ILE B 1 150 ? 9.406 -10.023 -14.07 1 95 150 ILE B C 1
ATOM 2691 O O . ILE B 1 150 ? 9.336 -10.164 -12.852 1 95 150 ILE B O 1
ATOM 2695 N N . GLU B 1 151 ? 8.875 -8.969 -14.656 1 95.19 151 GLU B N 1
ATOM 2696 C CA . GLU B 1 151 ? 8.32 -7.844 -13.906 1 95.19 151 GLU B CA 1
ATOM 2697 C C . GLU B 1 151 ? 7.09 -8.273 -13.102 1 95.19 151 GLU B C 1
ATOM 2699 O O . GLU B 1 151 ? 6.941 -7.887 -11.938 1 95.19 151 GLU B O 1
ATOM 2704 N N . LEU B 1 152 ? 6.27 -9.055 -13.719 1 95.38 152 LEU B N 1
ATOM 2705 C CA . LEU B 1 152 ? 5.098 -9.555 -13 1 95.38 152 LEU B CA 1
ATOM 2706 C C . LEU B 1 152 ? 5.508 -10.492 -11.867 1 95.38 152 LEU B C 1
ATOM 2708 O O . LEU B 1 152 ? 4.906 -10.477 -10.789 1 95.38 152 LEU B O 1
ATOM 2712 N N . SER B 1 153 ? 6.512 -11.352 -12.148 1 96.44 153 SER B N 1
ATOM 2713 C CA . SER B 1 153 ? 7.008 -12.25 -11.109 1 96.44 153 SER B CA 1
ATOM 2714 C C . SER B 1 153 ? 7.492 -11.469 -9.898 1 96.44 153 SER B C 1
ATOM 2716 O O . SER B 1 153 ? 7.223 -11.859 -8.758 1 96.44 153 SER B O 1
ATOM 2718 N N . ILE B 1 154 ? 8.148 -10.367 -10.141 1 97.56 154 ILE B N 1
ATOM 2719 C CA . ILE B 1 154 ? 8.641 -9.516 -9.062 1 97.56 154 ILE B CA 1
ATOM 2720 C C . ILE B 1 154 ? 7.461 -8.945 -8.273 1 97.56 154 ILE B C 1
ATOM 2722 O O . ILE B 1 154 ? 7.461 -8.961 -7.043 1 97.56 154 ILE B O 1
ATOM 2726 N N . ASP B 1 155 ? 6.43 -8.461 -8.961 1 97.75 155 ASP B N 1
ATOM 2727 C CA . ASP B 1 155 ? 5.234 -7.953 -8.297 1 97.75 155 ASP B CA 1
ATOM 2728 C C . ASP B 1 155 ? 4.594 -9.031 -7.426 1 97.75 155 ASP B C 1
ATOM 2730 O O . ASP B 1 155 ? 4.238 -8.766 -6.273 1 97.75 155 ASP B O 1
ATOM 2734 N N . LEU B 1 156 ? 4.508 -10.211 -7.988 1 97.56 156 LEU B N 1
ATOM 2735 C CA . LEU B 1 156 ? 3.852 -11.305 -7.273 1 97.56 156 LEU B CA 1
ATOM 2736 C C . LEU B 1 156 ? 4.625 -11.664 -6.012 1 97.56 156 LEU B C 1
ATOM 2738 O O . LEU B 1 156 ? 4.031 -12.047 -5.004 1 97.56 156 LEU B O 1
ATOM 2742 N N . ILE B 1 157 ? 5.926 -11.516 -6.039 1 97.81 157 ILE B N 1
ATOM 2743 C CA . ILE B 1 157 ? 6.77 -11.906 -4.918 1 97.81 157 ILE B CA 1
ATOM 2744 C C . ILE B 1 157 ? 6.688 -10.852 -3.818 1 97.81 157 ILE B C 1
ATOM 2746 O O . ILE B 1 157 ? 6.527 -11.18 -2.641 1 97.81 157 ILE B O 1
ATOM 2750 N N . PHE B 1 158 ? 6.703 -9.57 -4.145 1 98.06 158 PHE B N 1
ATOM 2751 C CA . PHE B 1 158 ? 6.879 -8.516 -3.148 1 98.06 158 PHE B CA 1
ATOM 2752 C C . PHE B 1 158 ? 5.531 -7.961 -2.707 1 98.06 158 PHE B C 1
ATOM 2754 O O . PHE B 1 158 ? 5.383 -7.5 -1.574 1 98.06 158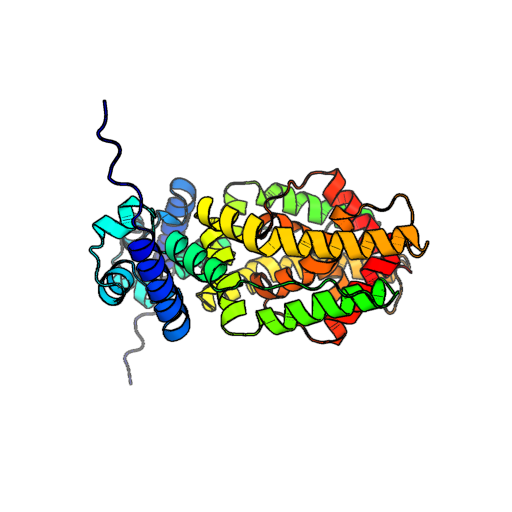 PHE B O 1
ATOM 2761 N N . ALA B 1 159 ? 4.543 -8.023 -3.592 1 98.56 159 ALA B N 1
ATOM 2762 C CA . ALA B 1 159 ? 3.273 -7.336 -3.365 1 98.56 159 ALA B CA 1
ATOM 2763 C C . ALA B 1 159 ? 2.598 -7.84 -2.094 1 98.56 159 ALA B C 1
ATOM 2765 O O . ALA B 1 159 ? 2.074 -7.047 -1.306 1 98.56 159 ALA B O 1
ATOM 2766 N N . PRO B 1 160 ? 2.588 -9.156 -1.856 1 98.56 160 PRO B N 1
ATOM 2767 C CA . PRO B 1 160 ? 1.89 -9.617 -0.655 1 98.56 160 PRO B CA 1
ATOM 2768 C C . PRO B 1 160 ? 2.49 -9.055 0.631 1 98.56 160 PRO B C 1
ATOM 2770 O O . PRO B 1 160 ? 1.766 -8.805 1.598 1 98.56 160 PRO B O 1
ATOM 2773 N N . LEU B 1 161 ? 3.799 -8.922 0.664 1 98.06 161 LEU B N 1
ATOM 2774 C CA . LEU B 1 161 ? 4.453 -8.344 1.833 1 98.06 161 LEU B CA 1
ATOM 2775 C C . LEU B 1 161 ? 3.943 -6.926 2.096 1 98.06 161 LEU B C 1
ATOM 2777 O O . LEU B 1 161 ? 3.492 -6.621 3.201 1 98.06 161 LEU B O 1
ATOM 2781 N N . PHE B 1 162 ? 3.939 -6.125 1.096 1 97.94 162 PHE B N 1
ATOM 2782 C CA . PHE B 1 162 ? 3.521 -4.734 1.253 1 97.94 162 PHE B CA 1
ATOM 2783 C C . PHE B 1 162 ? 2.012 -4.641 1.438 1 97.94 162 PHE B C 1
ATOM 2785 O O . PHE B 1 162 ? 1.521 -3.756 2.139 1 97.94 162 PHE B O 1
ATOM 2792 N N . TYR B 1 163 ? 1.289 -5.551 0.789 1 98 163 TYR B N 1
ATOM 2793 C CA . TYR B 1 163 ? -0.157 -5.605 0.968 1 98 163 TYR B CA 1
ATOM 2794 C C . TYR B 1 163 ? -0.516 -5.848 2.43 1 98 163 TYR B C 1
ATOM 2796 O O . TYR B 1 163 ? -1.388 -5.172 2.98 1 98 163 TYR B O 1
ATOM 2804 N N . ARG B 1 164 ? 0.146 -6.77 3.08 1 97.19 164 ARG B N 1
ATOM 2805 C CA . ARG B 1 164 ? -0.122 -7.023 4.492 1 97.19 164 ARG B CA 1
ATOM 2806 C C . ARG B 1 164 ? 0.357 -5.867 5.359 1 97.19 164 ARG B C 1
ATOM 2808 O O . ARG B 1 164 ? -0.322 -5.477 6.312 1 97.19 164 ARG B O 1
ATOM 2815 N N . MET B 1 165 ? 1.442 -5.277 4.992 1 95.56 165 MET B N 1
ATOM 2816 C CA . MET B 1 165 ? 2.016 -4.211 5.809 1 95.56 165 MET B CA 1
ATOM 2817 C C . MET B 1 165 ? 1.172 -2.943 5.715 1 95.56 165 MET B C 1
ATOM 2819 O O . MET B 1 165 ? 0.904 -2.295 6.727 1 95.56 165 MET B O 1
ATOM 2823 N N . LEU B 1 166 ? 0.674 -2.617 4.512 1 96.19 166 LEU B N 1
ATOM 2824 C CA . LEU B 1 166 ? 0.044 -1.323 4.277 1 96.19 166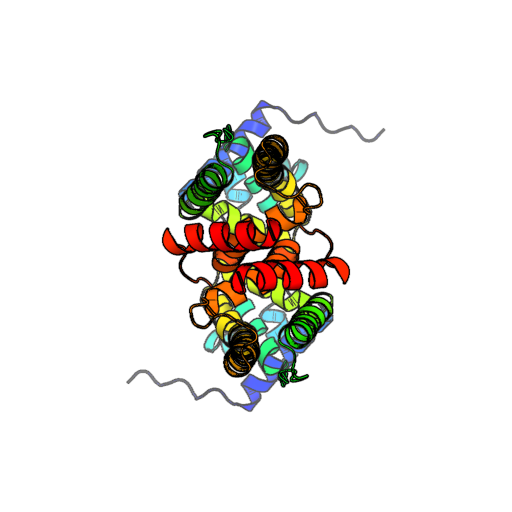 LEU B CA 1
ATOM 2825 C C . LEU B 1 166 ? -1.472 -1.424 4.41 1 96.19 166 LEU B C 1
ATOM 2827 O O . LEU B 1 166 ? -2.133 -0.45 4.777 1 96.19 166 LEU B O 1
ATOM 2831 N N . VAL B 1 167 ? -2.049 -2.605 4.086 1 96.88 167 VAL B N 1
ATOM 2832 C CA . VAL B 1 167 ? -3.492 -2.664 3.879 1 96.88 167 VAL B CA 1
ATOM 2833 C C . VAL B 1 167 ? -4.137 -3.521 4.969 1 96.88 167 VAL B C 1
ATOM 2835 O O . VAL B 1 167 ? -4.902 -3.016 5.793 1 96.88 167 VAL B O 1
ATOM 2838 N N . THR B 1 168 ? -3.73 -4.77 5.148 1 96.56 168 THR B N 1
ATOM 2839 C CA . THR B 1 168 ? -4.52 -5.676 5.973 1 96.56 168 THR B CA 1
ATOM 2840 C C . THR B 1 168 ? -4 -5.691 7.41 1 96.56 168 THR B C 1
ATOM 2842 O O . THR B 1 168 ? -4.75 -5.98 8.344 1 96.56 168 THR B O 1
ATOM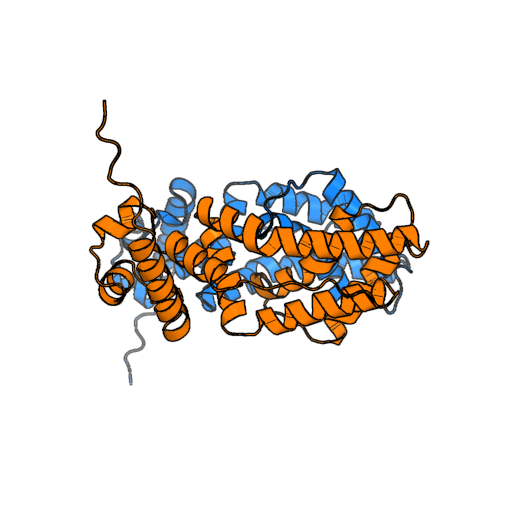 2845 N N . GLY B 1 169 ? -2.66 -5.461 7.578 1 94.31 169 GLY B N 1
ATOM 2846 C CA . GLY B 1 169 ? -2.076 -5.531 8.906 1 94.31 169 GLY B CA 1
ATOM 2847 C C . GLY B 1 169 ? -1.863 -6.953 9.391 1 94.31 169 GLY B C 1
ATOM 2848 O O . GLY B 1 169 ? -1.509 -7.176 10.555 1 94.31 169 GLY B O 1
ATOM 2849 N N . ALA B 1 170 ? -2.096 -7.926 8.484 1 95.62 170 ALA B N 1
ATOM 2850 C CA . ALA B 1 170 ? -1.895 -9.32 8.859 1 95.62 170 ALA B CA 1
ATOM 2851 C C . ALA B 1 170 ? -0.418 -9.617 9.109 1 95.62 170 ALA B C 1
ATOM 2853 O O . ALA B 1 170 ? 0.457 -8.945 8.562 1 95.62 170 ALA B O 1
ATOM 2854 N N . GLU B 1 171 ? -0.133 -10.578 9.844 1 94.62 171 GLU B N 1
ATOM 2855 C CA . GLU B 1 171 ? 1.227 -10.914 10.258 1 94.62 171 GLU B CA 1
ATOM 2856 C C . GLU B 1 171 ? 2.035 -11.461 9.078 1 94.62 171 GLU B C 1
ATOM 2858 O O . GLU B 1 171 ? 1.51 -12.211 8.25 1 94.62 171 GLU B O 1
ATOM 2863 N N . VAL B 1 172 ? 3.293 -11.125 9.07 1 96.75 172 VAL B N 1
ATOM 2864 C CA . VAL B 1 172 ? 4.258 -11.656 8.117 1 96.75 172 VAL B CA 1
ATOM 2865 C C . VAL B 1 172 ? 5.332 -12.453 8.852 1 96.75 172 VAL B C 1
ATOM 2867 O O . VAL B 1 172 ? 6.266 -11.875 9.414 1 96.75 172 VAL B O 1
ATOM 2870 N N . ASP B 1 173 ? 5.168 -13.695 8.883 1 95.94 173 ASP B N 1
ATOM 2871 C CA . ASP B 1 173 ? 6.172 -14.547 9.516 1 95.94 173 ASP B CA 1
ATOM 2872 C C . ASP B 1 173 ? 6.957 -15.336 8.469 1 95.94 173 ASP B C 1
ATOM 2874 O O . ASP B 1 173 ? 6.77 -15.141 7.266 1 95.94 173 ASP B O 1
ATOM 2878 N N . SER B 1 174 ? 7.867 -16.188 8.953 1 96.5 174 SER B N 1
ATOM 2879 C CA . SER B 1 174 ? 8.75 -16.938 8.055 1 96.5 174 SER B CA 1
ATOM 2880 C C . SER B 1 174 ? 7.953 -17.875 7.148 1 96.5 174 SER B C 1
ATOM 2882 O O . SER B 1 174 ? 8.305 -18.062 5.984 1 96.5 174 SER B O 1
ATOM 2884 N N . ASP B 1 175 ? 6.891 -18.438 7.625 1 96.75 175 ASP B N 1
ATOM 2885 C CA . ASP B 1 175 ? 6.055 -19.328 6.828 1 96.75 175 ASP B CA 1
ATOM 2886 C C . ASP B 1 175 ? 5.367 -18.578 5.695 1 96.75 175 ASP B C 1
ATOM 2888 O O . ASP B 1 175 ? 5.242 -19.094 4.582 1 96.75 175 ASP B O 1
ATOM 2892 N N . PHE B 1 176 ? 4.918 -17.406 5.988 1 97.25 176 PHE B N 1
ATOM 2893 C CA . PHE B 1 176 ? 4.301 -16.578 4.969 1 97.25 176 PHE B CA 1
ATOM 2894 C C . PHE B 1 176 ? 5.27 -16.297 3.824 1 97.25 176 PHE B C 1
ATOM 2896 O O . PHE B 1 176 ? 4.926 -16.484 2.654 1 97.25 176 PHE B O 1
ATOM 2903 N N . ILE B 1 177 ? 6.5 -15.906 4.18 1 97.94 177 ILE B N 1
ATOM 2904 C CA . ILE B 1 177 ? 7.531 -15.586 3.193 1 97.94 177 ILE B CA 1
ATOM 2905 C C . ILE B 1 177 ? 7.836 -16.828 2.348 1 97.94 177 ILE B C 1
ATOM 2907 O O . ILE B 1 177 ? 7.867 -16.75 1.118 1 97.94 177 ILE B O 1
ATOM 2911 N N . LYS B 1 178 ? 8.016 -17.953 2.969 1 97.81 178 LYS B N 1
ATOM 2912 C CA . LYS B 1 178 ? 8.32 -19.219 2.283 1 97.81 178 LYS B CA 1
ATOM 2913 C C . LYS B 1 178 ? 7.199 -19.594 1.324 1 97.81 178 LYS B C 1
ATOM 2915 O O . LYS B 1 178 ? 7.461 -20 0.19 1 97.81 178 LYS B O 1
ATOM 2920 N N . ASN B 1 179 ? 5.965 -19.453 1.792 1 96.19 179 ASN B N 1
ATOM 2921 C CA . ASN B 1 179 ? 4.82 -19.859 0.986 1 96.19 179 ASN B CA 1
ATOM 2922 C C . ASN B 1 179 ? 4.621 -18.938 -0.212 1 96.19 179 ASN B C 1
ATOM 2924 O O . ASN B 1 179 ? 4.234 -19.391 -1.292 1 96.19 179 ASN B O 1
ATOM 2928 N N . VAL B 1 180 ? 4.836 -17.625 -0.049 1 97.81 180 VAL B N 1
ATOM 2929 C CA . VAL B 1 180 ? 4.746 -16.703 -1.168 1 97.81 180 VAL B CA 1
ATOM 2930 C C . VAL B 1 180 ? 5.727 -17.109 -2.262 1 97.81 180 VAL B C 1
ATOM 2932 O O . VAL B 1 180 ? 5.34 -17.281 -3.42 1 97.81 180 VAL B O 1
ATOM 2935 N N . VAL B 1 181 ? 7.008 -17.281 -1.854 1 97.5 181 VAL B N 1
ATOM 2936 C CA . VAL B 1 181 ? 8.047 -17.609 -2.824 1 97.5 181 VAL B CA 1
ATOM 2937 C C . VAL B 1 181 ? 7.73 -18.938 -3.498 1 97.5 181 VAL B C 1
ATOM 2939 O O . VAL B 1 181 ? 7.836 -19.062 -4.719 1 97.5 181 VAL B O 1
ATOM 2942 N N . PHE B 1 182 ? 7.27 -19.906 -2.736 1 94.06 182 PHE B N 1
ATOM 2943 C CA . PHE B 1 182 ? 6.941 -21.234 -3.242 1 94.06 182 PHE B CA 1
ATOM 2944 C C . PHE B 1 182 ? 5.836 -21.172 -4.289 1 94.06 182 PHE B C 1
ATOM 2946 O O . PHE B 1 182 ? 5.996 -21.672 -5.402 1 94.06 182 PHE B O 1
ATOM 2953 N N . TYR B 1 183 ? 4.73 -20.5 -3.982 1 92.94 183 TYR B N 1
ATOM 2954 C CA . TYR B 1 183 ? 3.574 -20.453 -4.871 1 92.94 183 TYR B CA 1
ATOM 2955 C C . TYR B 1 183 ? 3.887 -19.672 -6.141 1 92.94 183 TYR B C 1
ATOM 2957 O O . TYR B 1 183 ? 3.488 -20.062 -7.238 1 92.94 183 TYR B O 1
ATOM 2965 N N . VAL B 1 184 ? 4.609 -18.562 -5.984 1 95.19 184 VAL B N 1
ATOM 2966 C CA . VAL B 1 184 ? 4.922 -17.75 -7.152 1 95.19 184 VAL B CA 1
ATOM 2967 C C . VAL B 1 184 ? 5.852 -18.516 -8.086 1 95.19 184 VAL B C 1
ATOM 2969 O O . VAL B 1 184 ? 5.617 -18.578 -9.297 1 95.19 184 VAL B O 1
ATOM 2972 N N . LEU B 1 185 ? 6.871 -19.188 -7.5 1 94 185 LEU B N 1
ATOM 2973 C CA . LEU B 1 185 ? 7.809 -19.938 -8.328 1 94 185 LEU B CA 1
ATOM 2974 C C . LEU B 1 185 ? 7.121 -21.125 -8.992 1 94 185 LEU B C 1
ATOM 2976 O O . LEU B 1 185 ? 7.418 -21.453 -10.141 1 94 185 LEU B O 1
ATOM 2980 N N . THR B 1 186 ? 6.215 -21.766 -8.273 1 90.62 186 THR B N 1
ATOM 2981 C CA . THR B 1 186 ? 5.449 -22.859 -8.852 1 90.62 186 THR B CA 1
ATOM 2982 C C . THR B 1 186 ? 4.602 -22.375 -10.023 1 90.62 186 THR B C 1
ATOM 2984 O O . THR B 1 186 ? 4.512 -23.062 -11.055 1 90.62 186 THR B O 1
ATOM 2987 N N . GLY B 1 187 ? 4.012 -21.188 -9.953 1 87.06 187 GLY B N 1
ATOM 2988 C CA . GLY B 1 187 ? 3.205 -20.609 -11.016 1 87.06 187 GLY B CA 1
ATOM 2989 C C . GLY B 1 187 ? 4.02 -20.234 -12.234 1 87.06 187 GLY B C 1
ATOM 2990 O O . GLY B 1 187 ? 3.605 -20.484 -13.367 1 87.06 187 GLY B O 1
ATOM 2991 N N . ILE B 1 188 ? 5.191 -19.734 -12 1 83.88 188 ILE B N 1
ATOM 2992 C CA . ILE B 1 188 ? 5.965 -19.203 -13.117 1 83.88 188 ILE B CA 1
ATOM 2993 C C . ILE B 1 188 ? 6.746 -20.328 -13.789 1 83.88 188 ILE B C 1
ATOM 2995 O O . ILE B 1 188 ? 7.199 -20.188 -14.93 1 83.88 188 ILE B O 1
ATOM 2999 N N . LYS B 1 189 ? 6.93 -21.406 -13.07 1 82.19 189 LYS B N 1
ATOM 3000 C CA . LYS B 1 189 ? 7.633 -22.547 -13.648 1 82.19 189 LYS B CA 1
ATOM 3001 C C . LYS B 1 189 ? 6.68 -23.438 -14.43 1 82.19 189 LYS B C 1
ATOM 3003 O O . LYS B 1 189 ? 7.117 -24.312 -15.18 1 82.19 189 LYS B O 1
ATOM 3008 N N . ALA B 1 190 ? 5.41 -23.266 -14.258 1 72.56 190 ALA B N 1
ATOM 3009 C CA . ALA B 1 190 ? 4.426 -24.109 -14.922 1 72.56 190 ALA B CA 1
ATOM 3010 C C . ALA B 1 190 ? 4.23 -23.703 -16.375 1 72.56 190 ALA B C 1
ATOM 3012 O O . ALA B 1 190 ? 4.387 -22.531 -16.719 1 72.56 190 ALA B O 1
#